Protein AF-A0A9D7BJU7-F1 (afdb_monomer)

Secondary structure (DSSP, 8-state):
-------------GGGG-TT-EEEEEEEETTEEEEEEEETTEEEEEE-TT--HHHHHHHIIIIIGGGT--EEEE--S-EEETTEEEETTTTEEEETTEEEEEE-SSS---PPPEEEEEEEE-TT--S-HHHHHHHEEEEEEEE-TTS-HHHHHHHHHHHHHTT--EEETTTTSEEEEEPTTS---

Nearest PDB structures (foldseek):
  8r22-assembly1_C  TM=6.748E-01  e=7.144E-01  Homo sapiens
  7et0-assembly1_A  TM=3.757E-01  e=2.660E-01  Wolbachia endosymbiont of Culex quinquefasciatus Pel
  7pks-assembly1_k  TM=5.657E-01  e=2.171E+00  Homo sapiens
  7sn8-assembly1_K  TM=3.663E-01  e=6.716E-01  Drosophila melanogaster
  8rc4-assembly1_k  TM=3.881E-01 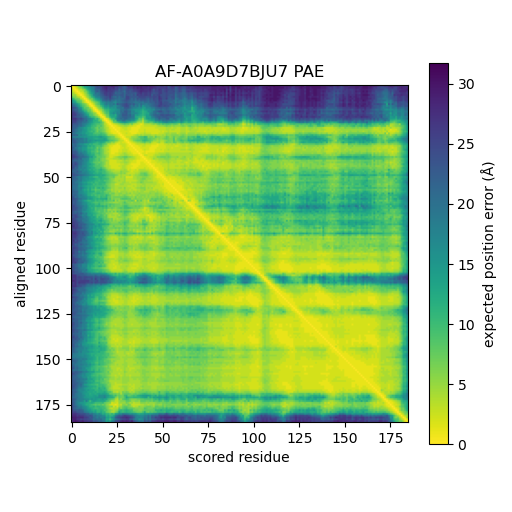 e=1.035E+00  Homo sapiens

pLDDT: mean 76.18, std 17.54, range [22.34, 96.88]

Mean predicted aligned error: 9.1 Å

Sequence (185 aa):
MGLVFLGSLPFYARDIHYIQQKGIFIYESKKGHIIDFVFGKTFLVLKHEGVSQQTEEFTASKNRLMHGAERLIDIRDSLNYSSLFFKKEKREINFCGLKIYVLAENRNVELESSEVDYLLVGKGNKCKASFVLEYIKPDTIFLLSSVEKYKKESWQICAKENQIPLIDLTERGFYKIKAKEAWSN

Solvent-accessible surface area (backbone atoms only — not comparable to full-atom values): 10354 Å² total; per-residue (Å²): 138,82,85,78,80,78,76,74,70,82,74,78,63,75,78,52,77,41,74,73,45,39,36,37,39,41,40,61,42,97,56,22,40,38,37,37,43,34,55,23,37,37,33,40,34,39,63,40,88,56,48,50,69,71,58,52,52,48,46,42,51,65,63,35,46,70,41,56,39,80,44,81,43,80,51,87,61,64,40,82,53,88,61,33,38,36,39,62,93,75,30,37,36,36,42,46,86,39,34,32,38,53,45,51,48,82,64,94,72,87,75,68,74,44,82,28,53,30,34,39,38,32,38,60,52,80,74,53,53,66,65,46,54,74,31,41,46,48,63,27,39,36,40,39,57,44,36,55,69,76,53,51,54,49,40,53,52,46,28,60,78,69,72,34,53,70,46,61,33,67,85,60,48,51,52,80,48,76,36,78,70,53,79,76,133

Foldseek 3Di:
DDDPPPPPPLDPPVVLQFQQAFWWKWFADPQWIWIWTDRNLATEIEIDPRDDPVNVCCCCVRPRVVNRNPYYHYCPAFDDDDQWTAHVLQCWIGHLNFIEHEQDAADPDPAAADEGQEYEHAAHRPDQLVVNCVRYPYQAYEYGLRYDPVNVVRNVVVCVVVVHHYDYCNVVRMDMDGRPPRDDD

Structure (mmCIF, N/CA/C/O backbone):
data_AF-A0A9D7BJU7-F1
#
_entry.id   AF-A0A9D7BJU7-F1
#
loop_
_atom_site.group_PDB
_atom_site.id
_atom_site.type_symbol
_atom_site.label_atom_id
_atom_site.label_alt_id
_atom_site.label_comp_id
_atom_site.label_asym_id
_atom_site.label_entity_id
_atom_site.label_seq_id
_atom_site.pdbx_PDB_ins_code
_atom_site.Cartn_x
_atom_site.Cartn_y
_atom_site.Cartn_z
_atom_site.occupancy
_atom_site.B_iso_or_equiv
_atom_site.auth_seq_id
_atom_site.auth_comp_id
_atom_site.auth_asym_id
_atom_site.auth_atom_id
_atom_site.pdbx_PDB_model_num
ATOM 1 N N . MET A 1 1 ? 19.423 14.412 19.879 1.00 29.69 1 MET A N 1
ATOM 2 C CA . MET A 1 1 ? 19.817 14.022 18.507 1.00 29.69 1 MET A CA 1
ATOM 3 C C . MET A 1 1 ? 19.849 12.504 18.449 1.00 29.69 1 MET A C 1
ATOM 5 O O . MET A 1 1 ? 20.680 11.917 19.121 1.00 29.69 1 MET A O 1
ATOM 9 N N . GLY A 1 2 ? 18.902 11.871 17.755 1.00 24.58 2 GLY A N 1
ATOM 10 C CA . GLY A 1 2 ? 18.860 10.412 17.617 1.00 24.58 2 GLY A CA 1
ATOM 11 C C . GLY A 1 2 ? 19.295 10.010 16.215 1.00 24.58 2 GLY A C 1
ATOM 12 O O . GLY A 1 2 ? 18.596 10.329 15.252 1.00 24.58 2 GLY A O 1
ATOM 13 N N . LEU A 1 3 ? 20.447 9.347 16.106 1.00 23.94 3 LEU A N 1
ATOM 14 C CA . LEU A 1 3 ? 20.859 8.635 14.900 1.00 23.94 3 LEU A CA 1
ATOM 15 C C . LEU A 1 3 ? 19.821 7.531 14.643 1.00 23.94 3 LEU A C 1
ATOM 17 O O . LEU A 1 3 ? 19.747 6.557 15.388 1.00 23.94 3 LEU A O 1
ATOM 21 N N . VAL A 1 4 ? 18.989 7.695 13.616 1.00 22.34 4 VAL A N 1
ATOM 22 C CA . VAL A 1 4 ? 18.153 6.603 13.109 1.00 22.34 4 VAL A CA 1
ATOM 23 C C . VAL A 1 4 ? 19.058 5.773 12.216 1.00 22.34 4 VAL A C 1
ATOM 25 O O . VAL A 1 4 ? 19.359 6.165 11.089 1.00 22.34 4 VAL A O 1
ATOM 28 N N . PHE A 1 5 ? 19.531 4.655 12.756 1.00 22.95 5 PHE A N 1
ATOM 29 C CA . PHE A 1 5 ? 20.173 3.605 11.982 1.00 22.95 5 PHE A CA 1
ATOM 30 C C . PHE A 1 5 ? 19.118 3.064 11.007 1.00 22.95 5 PHE A C 1
ATOM 32 O O . PHE A 1 5 ? 18.243 2.286 11.382 1.00 22.95 5 PHE A O 1
ATOM 39 N N . LEU A 1 6 ? 19.155 3.520 9.753 1.00 27.70 6 LEU A N 1
ATOM 40 C CA . LEU A 1 6 ? 18.524 2.810 8.646 1.00 27.70 6 LEU A CA 1
ATOM 41 C C . LEU A 1 6 ? 19.369 1.557 8.436 1.00 27.70 6 LEU A C 1
ATOM 43 O O . LEU A 1 6 ? 20.311 1.552 7.645 1.00 27.70 6 LEU A O 1
ATOM 47 N N . GLY A 1 7 ? 19.074 0.526 9.228 1.00 25.16 7 GLY A N 1
ATOM 48 C CA . GLY A 1 7 ? 19.533 -0.825 8.969 1.00 25.16 7 GLY A CA 1
ATOM 49 C C . GLY A 1 7 ? 19.043 -1.204 7.582 1.00 25.16 7 GLY A C 1
ATOM 50 O O . GLY A 1 7 ? 17.898 -1.606 7.399 1.00 25.16 7 GLY A O 1
ATOM 51 N N . SER A 1 8 ? 19.913 -1.010 6.598 1.00 32.97 8 SER A N 1
ATOM 52 C CA . SER A 1 8 ? 19.823 -1.654 5.306 1.00 32.97 8 SER A CA 1
ATOM 53 C C . SER A 1 8 ? 19.971 -3.142 5.579 1.00 32.97 8 SER A C 1
ATOM 55 O O . SER A 1 8 ? 21.071 -3.681 5.608 1.00 32.97 8 SER A O 1
ATOM 57 N N . LEU A 1 9 ? 18.851 -3.819 5.833 1.00 31.95 9 LEU A N 1
ATOM 58 C CA . LEU A 1 9 ? 18.795 -5.238 5.533 1.00 31.95 9 LEU A CA 1
ATOM 59 C C . LEU A 1 9 ? 19.143 -5.327 4.043 1.00 31.95 9 LEU A C 1
ATOM 61 O O . LEU A 1 9 ? 18.421 -4.725 3.241 1.00 31.95 9 LEU A O 1
ATOM 65 N N . PRO A 1 10 ? 20.264 -5.964 3.655 1.00 35.12 10 PRO A N 1
ATOM 66 C CA . PRO A 1 10 ? 20.566 -6.190 2.255 1.00 35.12 10 PRO A CA 1
ATOM 67 C C . PRO A 1 10 ? 19.446 -7.079 1.732 1.00 35.12 10 PRO A C 1
ATOM 69 O O . PRO A 1 10 ? 19.406 -8.284 1.9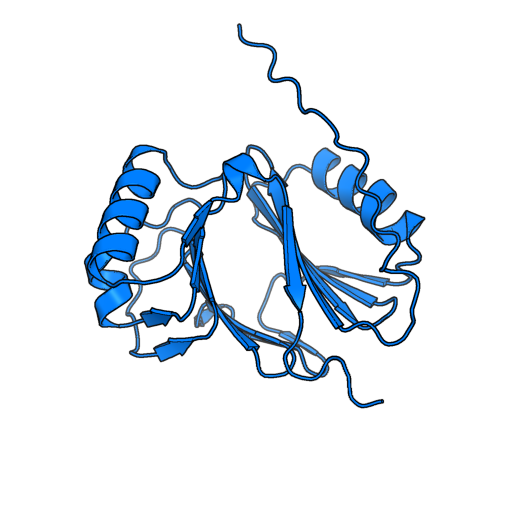82 1.00 35.12 10 PRO A O 1
ATOM 72 N N . PHE A 1 11 ? 18.457 -6.450 1.104 1.00 46.53 11 PHE A N 1
ATOM 73 C CA . PHE A 1 11 ? 17.308 -7.155 0.594 1.00 46.53 11 PHE A CA 1
ATOM 74 C C . PHE A 1 11 ? 17.780 -7.954 -0.609 1.00 46.53 11 PHE A C 1
ATOM 76 O O . PHE A 1 11 ? 18.086 -7.419 -1.671 1.00 46.53 11 PHE A O 1
ATOM 83 N N . TYR A 1 12 ? 17.861 -9.264 -0.423 1.00 41.81 12 TYR A N 1
ATOM 84 C CA . TYR A 1 12 ? 18.008 -10.196 -1.516 1.00 41.81 12 TYR A CA 1
ATOM 85 C C . TYR A 1 12 ? 16.658 -10.310 -2.217 1.00 41.81 12 TYR A C 1
ATOM 87 O O . TYR A 1 12 ? 15.898 -11.245 -1.977 1.00 41.81 12 TYR A O 1
ATOM 95 N N . ALA A 1 13 ? 16.386 -9.398 -3.150 1.00 46.69 13 ALA A N 1
ATOM 96 C CA . ALA A 1 13 ? 15.361 -9.583 -4.171 1.00 46.69 13 ALA A CA 1
ATOM 97 C C . ALA A 1 13 ? 15.782 -10.672 -5.186 1.00 46.69 13 ALA A C 1
ATOM 99 O O . ALA A 1 13 ? 15.631 -10.506 -6.393 1.00 46.69 13 ALA A O 1
ATOM 100 N N . ARG A 1 14 ? 16.350 -11.792 -4.708 1.00 45.12 14 ARG A N 1
ATOM 101 C CA . ARG A 1 14 ? 16.828 -12.915 -5.536 1.00 45.12 14 ARG A CA 1
ATOM 102 C C . ARG A 1 14 ? 15.706 -13.533 -6.369 1.00 45.12 14 ARG A C 1
ATOM 104 O O . ARG A 1 14 ? 15.987 -14.214 -7.344 1.00 45.12 14 ARG A O 1
ATOM 111 N N . ASP A 1 15 ? 14.449 -13.265 -6.032 1.00 47.00 15 ASP A N 1
ATOM 112 C CA . ASP A 1 15 ? 13.325 -13.763 -6.812 1.00 47.00 15 ASP A CA 1
ATOM 113 C C . ASP A 1 15 ? 13.085 -12.981 -8.110 1.00 47.00 15 ASP A C 1
ATOM 115 O O . ASP A 1 15 ? 12.509 -13.557 -9.017 1.00 47.00 15 ASP A O 1
ATOM 119 N N . ILE A 1 16 ? 13.534 -11.728 -8.266 1.00 50.53 16 ILE A N 1
ATOM 120 C CA . ILE A 1 16 ? 13.142 -10.853 -9.401 1.00 50.53 16 ILE A CA 1
ATOM 121 C C . ILE A 1 16 ? 13.738 -11.297 -10.761 1.00 50.53 16 ILE A C 1
ATOM 123 O O . ILE A 1 16 ? 13.422 -10.748 -11.812 1.00 50.53 16 ILE A O 1
ATOM 127 N N . HIS A 1 17 ? 14.551 -12.351 -10.796 1.00 42.75 17 HIS A N 1
ATOM 128 C CA . HIS A 1 17 ? 15.293 -12.765 -11.990 1.00 42.75 17 HIS A CA 1
ATOM 129 C C . HIS A 1 17 ? 14.464 -13.405 -13.125 1.00 42.75 17 HIS A C 1
ATOM 131 O O . HIS A 1 17 ? 15.037 -13.748 -14.159 1.00 42.75 17 HIS A O 1
ATOM 137 N N . TYR A 1 18 ? 13.140 -13.545 -12.993 1.00 51.00 18 TYR A N 1
ATOM 138 C CA . TYR A 1 18 ? 12.310 -14.237 -13.987 1.00 51.00 18 TYR A CA 1
ATOM 139 C C . TYR A 1 18 ? 11.383 -13.287 -14.762 1.00 51.00 18 TYR A C 1
ATOM 141 O O . TYR A 1 18 ? 10.580 -12.559 -14.182 1.00 51.00 18 TYR A O 1
ATOM 149 N N . ILE A 1 19 ? 11.434 -13.379 -16.098 1.00 52.25 19 ILE A N 1
ATOM 150 C CA . ILE A 1 19 ? 10.652 -12.590 -17.079 1.00 52.25 19 ILE A CA 1
ATOM 151 C C . ILE A 1 19 ? 9.126 -12.679 -16.856 1.00 52.25 19 ILE A C 1
ATOM 153 O O . ILE A 1 19 ? 8.383 -11.828 -17.335 1.00 52.25 19 ILE A O 1
ATOM 157 N N . GLN A 1 20 ? 8.646 -13.669 -16.101 1.00 56.84 20 GLN A N 1
ATOM 158 C CA . GLN A 1 20 ? 7.219 -13.937 -15.901 1.00 56.84 20 GLN A CA 1
ATOM 159 C C . GLN A 1 20 ? 6.655 -13.463 -14.554 1.00 56.84 20 GLN A C 1
ATOM 161 O O . GLN A 1 20 ? 5.454 -13.588 -14.320 1.00 56.84 20 GLN A O 1
ATOM 166 N N . GLN A 1 21 ? 7.470 -12.911 -13.651 1.00 67.00 21 GLN A N 1
ATOM 167 C CA . GLN A 1 21 ? 6.957 -12.541 -12.333 1.00 67.00 21 GLN A CA 1
ATOM 168 C C . GLN A 1 21 ? 6.046 -11.319 -12.381 1.00 67.00 21 GLN A C 1
ATOM 170 O O . GLN A 1 21 ? 6.413 -10.267 -12.905 1.00 67.00 21 GLN A O 1
ATOM 175 N N . LYS A 1 22 ? 4.871 -11.458 -11.762 1.00 76.94 22 LYS A N 1
ATOM 176 C CA . LYS A 1 22 ? 3.973 -10.349 -11.451 1.00 76.94 22 LYS A CA 1
ATOM 177 C C . LYS A 1 22 ? 3.869 -10.179 -9.942 1.00 76.94 22 LYS A C 1
ATOM 179 O O . LYS A 1 22 ? 3.591 -11.141 -9.222 1.00 76.94 22 LYS A O 1
ATOM 184 N N . GLY A 1 23 ? 4.092 -8.969 -9.447 1.00 82.19 23 GLY A N 1
ATOM 185 C CA . GLY A 1 23 ? 4.056 -8.708 -8.012 1.00 82.19 23 GLY A CA 1
ATOM 186 C C . GLY A 1 23 ? 3.974 -7.232 -7.678 1.00 82.19 23 GLY A C 1
ATOM 187 O O . GLY A 1 23 ? 4.239 -6.382 -8.525 1.00 82.19 23 GLY A O 1
ATOM 188 N N . ILE A 1 24 ? 3.609 -6.956 -6.431 1.00 83.81 24 ILE A N 1
ATOM 189 C CA . ILE A 1 24 ? 3.576 -5.602 -5.887 1.00 83.81 24 ILE A CA 1
ATOM 190 C C . ILE A 1 24 ? 4.572 -5.544 -4.740 1.00 83.81 24 ILE A C 1
ATOM 192 O O . ILE A 1 24 ? 4.535 -6.388 -3.839 1.00 83.81 24 ILE A O 1
ATOM 196 N N . PHE A 1 25 ? 5.448 -4.550 -4.771 1.00 82.94 25 PHE A N 1
ATOM 197 C CA . PHE A 1 25 ? 6.398 -4.278 -3.705 1.00 82.94 25 PHE A CA 1
ATOM 198 C C . PHE A 1 25 ? 6.116 -2.902 -3.135 1.00 82.94 25 PHE A C 1
ATOM 200 O O . PHE A 1 25 ? 6.064 -1.923 -3.872 1.00 82.94 25 PHE A O 1
ATOM 207 N N . ILE A 1 26 ? 5.941 -2.825 -1.822 1.00 80.31 26 ILE A N 1
ATOM 208 C CA . ILE A 1 26 ? 5.744 -1.558 -1.121 1.00 80.31 26 ILE A CA 1
ATOM 209 C C . ILE A 1 26 ? 7.003 -1.296 -0.302 1.00 80.31 26 ILE A C 1
ATOM 211 O O . ILE A 1 26 ? 7.370 -2.118 0.538 1.00 80.31 26 ILE A O 1
ATOM 215 N N . TYR A 1 27 ? 7.660 -0.171 -0.568 1.00 78.00 27 TYR A N 1
ATOM 216 C CA . TYR A 1 27 ? 8.885 0.279 0.084 1.00 78.00 27 TYR A CA 1
ATOM 217 C C . TYR A 1 27 ? 8.598 1.493 0.957 1.00 78.00 27 TYR A C 1
ATOM 219 O O . TYR A 1 27 ? 7.98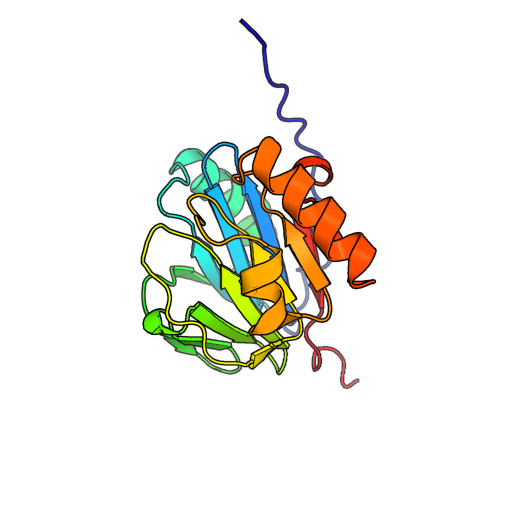3 2.465 0.509 1.00 78.00 27 TYR A O 1
ATOM 227 N N . GLU A 1 28 ? 9.103 1.464 2.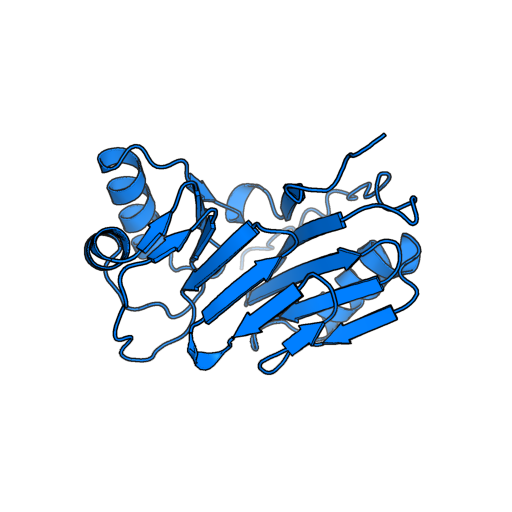186 1.00 73.44 28 GLU A N 1
ATOM 228 C CA . GLU A 1 28 ? 8.929 2.554 3.140 1.00 73.44 28 GLU A CA 1
ATOM 229 C C . GLU A 1 28 ? 10.100 3.540 3.149 1.00 73.44 28 GLU A C 1
ATOM 231 O O . GLU A 1 28 ? 11.268 3.178 3.006 1.00 73.44 28 GLU A O 1
ATOM 236 N N . SER A 1 29 ? 9.783 4.815 3.383 1.00 68.88 29 SER A N 1
ATOM 237 C CA . SER A 1 29 ? 10.761 5.863 3.668 1.00 68.88 29 SER A CA 1
ATOM 238 C C . SER A 1 29 ? 10.229 6.826 4.731 1.00 68.88 29 SER A C 1
ATOM 240 O O . SER A 1 29 ? 9.026 7.015 4.894 1.00 68.88 29 SER A O 1
ATOM 242 N N . LYS A 1 30 ? 11.130 7.542 5.413 1.00 63.34 30 LYS A N 1
ATOM 243 C CA . LYS A 1 30 ? 10.775 8.472 6.504 1.00 63.34 30 LYS A CA 1
ATOM 244 C C . LYS A 1 30 ? 9.745 9.555 6.116 1.00 63.34 30 LYS A C 1
ATOM 246 O O . LYS A 1 30 ? 9.128 10.147 6.999 1.00 63.34 30 LYS A O 1
ATOM 251 N N . LYS A 1 31 ? 9.576 9.870 4.825 1.00 67.94 31 LYS A N 1
ATOM 252 C CA . LYS A 1 31 ? 8.687 10.943 4.335 1.00 67.94 31 LYS A CA 1
ATOM 253 C C . LYS A 1 31 ? 7.667 10.492 3.279 1.00 67.94 31 LYS A C 1
ATOM 255 O O . LYS A 1 31 ? 6.940 11.330 2.744 1.00 67.94 31 LYS A O 1
ATOM 260 N N . GLY A 1 32 ? 7.566 9.197 3.004 1.00 72.19 32 GLY A N 1
ATOM 261 C CA . GLY A 1 32 ? 6.677 8.673 1.972 1.00 72.19 32 GLY A CA 1
ATOM 262 C C . GLY A 1 32 ? 6.929 7.202 1.695 1.00 72.19 32 GLY A C 1
ATOM 263 O O . GLY A 1 32 ? 7.704 6.555 2.388 1.00 72.19 32 GLY A O 1
ATOM 264 N N . HIS A 1 33 ? 6.302 6.691 0.653 1.00 78.62 33 HIS A N 1
ATOM 265 C CA . HIS A 1 33 ? 6.406 5.301 0.242 1.00 78.62 33 HIS A CA 1
ATOM 266 C C . HIS A 1 33 ? 6.539 5.232 -1.275 1.00 78.62 33 HIS A C 1
ATOM 268 O O . HIS A 1 33 ? 6.184 6.178 -1.988 1.00 78.62 33 HIS A O 1
ATOM 274 N N . ILE A 1 34 ? 7.053 4.106 -1.750 1.00 83.00 34 ILE A N 1
ATOM 275 C CA . ILE A 1 34 ? 7.107 3.784 -3.168 1.00 83.00 34 ILE A CA 1
ATOM 276 C C . ILE A 1 34 ? 6.445 2.424 -3.366 1.00 83.00 34 ILE A C 1
ATOM 278 O O . ILE A 1 34 ? 6.722 1.497 -2.609 1.00 83.00 34 ILE A O 1
ATOM 282 N N . ILE A 1 35 ? 5.573 2.309 -4.359 1.00 85.94 35 ILE A N 1
ATOM 283 C CA . ILE A 1 35 ? 4.899 1.068 -4.732 1.00 85.94 35 ILE A CA 1
ATOM 284 C C . ILE A 1 35 ? 5.357 0.696 -6.134 1.00 85.94 35 ILE A C 1
ATOM 286 O O . ILE A 1 35 ? 5.112 1.442 -7.081 1.00 85.94 35 ILE A O 1
ATOM 290 N N . ASP A 1 36 ? 5.997 -0.459 -6.261 1.00 86.56 36 ASP A N 1
ATOM 291 C CA . ASP A 1 36 ? 6.387 -1.018 -7.548 1.00 86.56 36 ASP A CA 1
ATOM 292 C C . ASP A 1 36 ? 5.418 -2.116 -7.960 1.00 86.56 36 ASP A C 1
ATOM 294 O O . ASP A 1 36 ? 5.235 -3.102 -7.246 1.00 86.56 36 ASP A O 1
ATOM 298 N N . PHE A 1 37 ? 4.860 -1.967 -9.154 1.00 85.44 37 PHE A N 1
ATOM 299 C CA . PHE A 1 37 ? 4.142 -3.006 -9.876 1.00 85.44 37 PHE A CA 1
ATOM 300 C C . PHE A 1 37 ? 5.101 -3.638 -10.875 1.00 85.44 37 PHE A C 1
ATOM 302 O O . PHE A 1 37 ? 5.572 -2.982 -11.808 1.00 85.44 37 PHE A O 1
ATOM 309 N N . VAL A 1 38 ? 5.410 -4.911 -10.664 1.00 84.12 38 VAL A N 1
ATOM 310 C CA . VAL A 1 38 ? 6.406 -5.644 -11.444 1.00 84.12 38 VAL A CA 1
ATOM 311 C C . VAL A 1 38 ? 5.710 -6.506 -12.481 1.00 84.12 38 VAL A C 1
ATOM 313 O O . VAL A 1 38 ? 4.813 -7.273 -12.142 1.00 84.12 38 VAL A O 1
ATOM 316 N N . PHE A 1 39 ? 6.148 -6.385 -13.731 1.00 78.06 39 PHE A N 1
ATOM 317 C CA . PHE A 1 39 ? 5.758 -7.206 -14.873 1.00 78.06 39 PHE A CA 1
ATOM 318 C C . PHE A 1 39 ? 7.028 -7.721 -15.558 1.00 78.06 39 PHE A C 1
ATOM 320 O O . PHE A 1 39 ? 7.574 -7.077 -16.460 1.00 78.06 39 PHE A O 1
ATOM 327 N N . GLY A 1 40 ? 7.544 -8.858 -15.095 1.00 78.38 40 GLY A N 1
ATOM 328 C CA . GLY A 1 40 ? 8.853 -9.350 -15.513 1.00 78.38 40 GLY A CA 1
ATOM 329 C C . GLY A 1 40 ? 9.941 -8.325 -15.199 1.00 78.38 40 GLY A C 1
ATOM 330 O O . GLY A 1 40 ? 10.177 -7.993 -14.042 1.00 78.38 40 GLY A O 1
ATOM 331 N N . LYS A 1 41 ? 10.574 -7.779 -16.243 1.00 76.31 41 LYS A N 1
ATOM 332 C CA . LYS A 1 41 ? 11.619 -6.746 -16.130 1.00 76.31 41 LYS A CA 1
ATOM 333 C C . LYS A 1 41 ? 11.101 -5.303 -16.201 1.00 76.31 41 LYS A C 1
ATOM 335 O O . LYS A 1 41 ? 11.892 -4.363 -16.125 1.00 76.31 41 LYS A O 1
ATOM 340 N N . THR A 1 42 ? 9.793 -5.102 -16.365 1.00 80.25 42 THR A N 1
ATOM 341 C CA . THR A 1 42 ? 9.175 -3.767 -16.362 1.00 80.25 42 THR A CA 1
ATOM 342 C C . THR A 1 42 ? 8.633 -3.446 -14.978 1.00 80.25 42 THR A C 1
ATOM 344 O O . THR A 1 42 ? 7.873 -4.230 -14.414 1.00 80.25 42 THR A O 1
ATOM 347 N N . PHE A 1 43 ? 9.003 -2.283 -14.446 1.00 84.31 43 PHE A N 1
ATOM 348 C CA . PHE A 1 43 ? 8.556 -1.791 -13.148 1.00 84.31 43 PHE A CA 1
ATOM 349 C C . PHE A 1 43 ? 7.778 -0.496 -13.364 1.00 84.31 43 PHE A C 1
ATOM 351 O O . PHE A 1 43 ? 8.310 0.492 -13.876 1.00 84.31 43 PHE A O 1
ATOM 358 N N . LEU A 1 44 ? 6.511 -0.496 -12.967 1.00 85.31 44 LEU A N 1
ATOM 359 C CA . LEU A 1 44 ? 5.695 0.711 -12.915 1.00 85.31 44 LEU A CA 1
ATOM 360 C C . LEU A 1 44 ? 5.692 1.188 -11.465 1.00 85.31 44 LEU A C 1
ATOM 362 O O . LEU A 1 44 ? 5.463 0.398 -10.553 1.00 85.31 44 LEU A O 1
ATOM 366 N N . VAL A 1 45 ? 5.984 2.461 -11.252 1.00 85.75 45 VAL A N 1
ATOM 367 C CA . VAL A 1 45 ? 6.333 3.014 -9.947 1.00 85.75 45 VAL A CA 1
ATOM 368 C C . VAL A 1 45 ? 5.311 4.071 -9.573 1.00 85.75 45 VAL A C 1
ATOM 370 O O . VAL A 1 45 ? 5.234 5.106 -10.224 1.00 85.75 45 VAL A O 1
ATOM 373 N N . LEU A 1 46 ? 4.559 3.844 -8.502 1.00 84.56 46 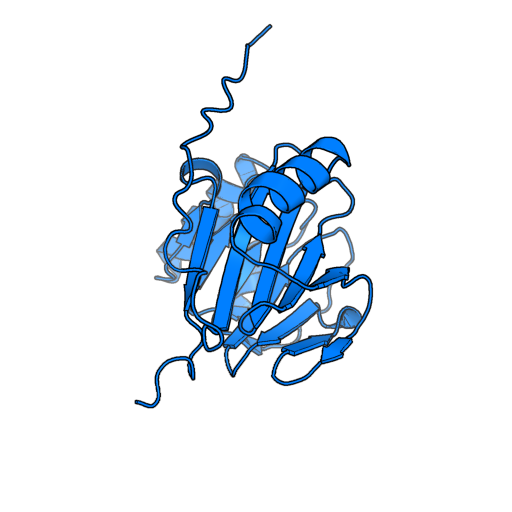LEU A N 1
ATOM 374 C CA . LEU A 1 46 ? 3.730 4.865 -7.872 1.00 84.56 46 LEU A CA 1
ATOM 375 C C . LEU A 1 46 ? 4.459 5.374 -6.628 1.00 84.56 46 LEU A C 1
ATOM 377 O O . LEU A 1 46 ? 4.743 4.602 -5.712 1.00 84.56 46 LEU A O 1
ATOM 381 N N . LYS A 1 47 ? 4.777 6.668 -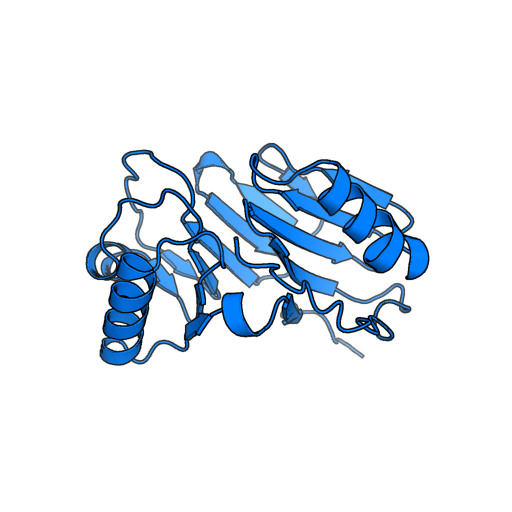6.579 1.00 81.12 47 LYS A N 1
ATOM 382 C CA . LYS A 1 47 ? 5.490 7.267 -5.443 1.00 81.12 47 LYS A CA 1
ATOM 383 C C . LYS A 1 47 ? 4.676 8.356 -4.769 1.00 81.12 47 LYS A C 1
ATOM 385 O O . LYS A 1 47 ? 4.003 9.149 -5.417 1.00 81.12 47 LYS A O 1
ATOM 390 N N . HIS A 1 48 ? 4.799 8.422 -3.451 1.00 76.31 48 HIS A N 1
ATOM 391 C CA . HIS A 1 48 ? 4.299 9.551 -2.682 1.00 76.31 48 HIS A CA 1
ATOM 392 C C . HIS A 1 48 ? 5.160 10.800 -2.944 1.00 76.31 48 HIS A C 1
ATOM 394 O O . HIS A 1 48 ? 6.388 10.706 -2.954 1.00 76.31 48 HIS A O 1
ATOM 400 N N . GLU A 1 49 ? 4.545 11.982 -3.064 1.00 72.94 49 GLU A N 1
ATOM 401 C CA . GLU A 1 49 ? 5.248 13.246 -3.374 1.00 72.94 49 GLU A CA 1
ATOM 402 C C . GLU A 1 49 ? 6.379 13.584 -2.386 1.00 72.94 49 GLU A C 1
ATOM 404 O O . GLU A 1 49 ? 7.368 14.219 -2.737 1.00 72.94 49 GLU A O 1
ATOM 409 N N . GLY A 1 50 ? 6.260 13.138 -1.134 1.00 70.19 50 GLY A N 1
ATOM 410 C CA . GLY A 1 50 ? 7.262 13.368 -0.089 1.00 70.19 50 GLY A CA 1
ATOM 411 C C . GLY A 1 50 ? 8.526 12.496 -0.161 1.00 70.19 50 GLY A C 1
ATOM 412 O O . GLY A 1 50 ? 9.384 12.631 0.716 1.00 70.19 50 GLY A O 1
ATOM 413 N N . VAL A 1 51 ? 8.645 11.584 -1.133 1.00 75.94 51 VAL A N 1
ATOM 414 C CA . VAL A 1 51 ? 9.844 10.745 -1.321 1.00 75.94 51 VAL A CA 1
ATOM 415 C C . VAL A 1 51 ? 11.007 11.605 -1.827 1.00 75.94 51 VAL A C 1
ATOM 417 O O . VAL A 1 51 ? 10.861 12.358 -2.784 1.00 75.94 51 VAL A O 1
ATOM 420 N N . SER A 1 52 ? 12.177 11.508 -1.184 1.00 77.62 52 SER A N 1
ATOM 421 C CA . SER A 1 52 ? 13.366 12.243 -1.630 1.00 77.62 52 SER A CA 1
ATOM 422 C C . SER A 1 52 ? 14.004 11.586 -2.854 1.00 77.62 52 SER A C 1
ATOM 424 O O . SER A 1 52 ? 14.012 10.360 -2.979 1.00 77.62 52 SER A O 1
ATOM 426 N N . GLN A 1 53 ? 14.632 12.404 -3.703 1.00 77.81 53 GLN A N 1
ATOM 427 C CA . GLN A 1 53 ? 15.382 11.934 -4.871 1.00 77.81 53 GLN A CA 1
ATOM 428 C C . GLN A 1 53 ? 16.440 10.884 -4.494 1.00 77.81 53 GLN A C 1
ATOM 430 O O . GLN A 1 53 ? 16.542 9.852 -5.142 1.00 77.81 53 GLN A O 1
ATOM 435 N N . GLN A 1 54 ? 17.161 11.081 -3.387 1.00 77.12 54 GLN A N 1
ATOM 436 C CA . GLN A 1 54 ? 18.171 10.126 -2.922 1.00 77.12 54 GLN A CA 1
ATOM 437 C C . GLN A 1 54 ? 17.575 8.749 -2.573 1.00 77.12 54 GLN A C 1
ATOM 439 O O . GLN A 1 54 ? 18.186 7.718 -2.848 1.00 77.12 54 GLN A O 1
ATOM 444 N N . THR A 1 55 ? 16.386 8.706 -1.960 1.00 75.50 55 THR A N 1
ATOM 445 C CA . THR A 1 55 ? 15.699 7.440 -1.665 1.00 75.50 55 THR A CA 1
ATOM 446 C C . THR A 1 55 ? 15.206 6.772 -2.944 1.00 75.50 55 THR A C 1
ATOM 448 O O . THR A 1 55 ? 15.313 5.556 -3.076 1.00 75.50 55 THR A O 1
ATOM 451 N N . GLU A 1 56 ? 14.702 7.554 -3.897 1.00 75.75 56 GLU A N 1
ATOM 452 C CA . GLU A 1 56 ? 14.294 7.050 -5.207 1.00 75.75 56 GLU A CA 1
ATOM 453 C C . GLU A 1 56 ? 15.478 6.449 -5.976 1.00 75.75 56 GLU A C 1
ATOM 455 O O . GLU A 1 56 ? 15.388 5.313 -6.438 1.00 75.75 56 GLU A O 1
ATOM 460 N N . GLU A 1 57 ? 16.606 7.159 -6.043 1.00 74.69 57 GLU A N 1
ATOM 461 C CA . GLU A 1 57 ? 17.845 6.698 -6.677 1.00 74.69 57 GLU A CA 1
ATOM 462 C C . GLU A 1 57 ? 18.404 5.447 -5.996 1.00 74.69 57 GLU A C 1
ATOM 464 O O . GLU A 1 57 ? 18.829 4.510 -6.676 1.00 74.69 57 GLU A O 1
ATOM 469 N N . PHE A 1 58 ? 18.364 5.383 -4.662 1.00 76.19 58 PHE A N 1
ATOM 470 C CA . PHE A 1 58 ? 18.780 4.196 -3.920 1.00 76.19 58 PHE A CA 1
ATOM 471 C C . PHE A 1 58 ? 17.902 2.988 -4.267 1.00 76.19 58 PHE A C 1
ATOM 473 O O . PHE A 1 58 ? 18.426 1.941 -4.639 1.00 76.19 58 PHE A O 1
ATOM 480 N N . THR A 1 59 ? 16.574 3.129 -4.212 1.00 75.25 59 THR A N 1
ATOM 481 C CA . THR A 1 59 ? 15.643 2.041 -4.551 1.00 75.25 59 THR A CA 1
ATOM 482 C C . THR A 1 59 ? 15.790 1.618 -6.011 1.00 75.25 59 THR A C 1
ATOM 484 O O . THR A 1 59 ? 15.884 0.425 -6.302 1.00 75.25 59 THR A O 1
ATOM 487 N N . ALA A 1 60 ? 15.868 2.575 -6.937 1.00 74.19 60 ALA A N 1
ATOM 488 C CA . ALA A 1 60 ? 16.044 2.298 -8.355 1.00 74.19 60 ALA A CA 1
ATOM 489 C C . ALA A 1 60 ? 17.359 1.554 -8.625 1.00 74.19 60 ALA A C 1
ATOM 491 O O . ALA A 1 60 ? 17.337 0.492 -9.243 1.00 74.19 60 ALA A O 1
ATOM 492 N N . SER A 1 61 ? 18.490 2.054 -8.124 1.00 69.50 61 SER A N 1
ATOM 493 C CA . SER A 1 61 ? 19.806 1.456 -8.376 1.00 69.50 61 SER A CA 1
ATOM 494 C C . SER A 1 61 ? 20.003 0.115 -7.668 1.00 69.50 61 SER A C 1
ATOM 496 O O . SER A 1 61 ? 20.463 -0.834 -8.300 1.00 69.50 61 SER A O 1
ATOM 498 N N . LYS A 1 62 ? 19.635 0.000 -6.386 1.00 69.75 62 LYS A N 1
ATOM 499 C CA . LYS A 1 62 ? 19.910 -1.192 -5.570 1.00 69.75 62 LYS A CA 1
ATOM 500 C C . LYS A 1 62 ? 18.871 -2.294 -5.705 1.00 69.75 62 LYS A C 1
ATOM 502 O O . LYS A 1 62 ? 19.253 -3.457 -5.690 1.00 69.75 62 LYS A O 1
ATOM 507 N N . ASN A 1 63 ? 17.590 -1.952 -5.842 1.00 68.62 63 ASN A N 1
ATOM 508 C CA . ASN A 1 63 ? 16.520 -2.952 -5.805 1.00 68.62 63 ASN A CA 1
ATOM 509 C C . ASN A 1 63 ? 15.958 -3.279 -7.190 1.00 68.62 63 ASN A C 1
ATOM 511 O O . ASN A 1 63 ? 15.580 -4.421 -7.424 1.00 68.62 63 ASN A O 1
ATOM 515 N N . ARG A 1 64 ? 15.901 -2.308 -8.109 1.00 76.06 64 ARG A N 1
ATOM 516 C CA . ARG A 1 64 ? 15.283 -2.509 -9.431 1.00 76.06 64 ARG A CA 1
ATOM 517 C C . ARG A 1 64 ? 16.326 -2.837 -10.494 1.00 76.06 64 ARG A C 1
ATOM 519 O O . ARG A 1 64 ? 16.337 -3.939 -11.033 1.00 76.06 64 ARG A O 1
ATOM 526 N N . LEU A 1 65 ? 17.235 -1.898 -10.766 1.00 72.31 65 LEU A N 1
ATOM 527 C CA . LEU A 1 65 ? 18.222 -1.995 -11.847 1.00 72.31 65 LEU A CA 1
ATOM 528 C C . LEU A 1 65 ? 19.219 -3.132 -11.603 1.00 72.31 65 LEU A C 1
ATOM 530 O O . LEU A 1 65 ? 19.429 -3.960 -12.484 1.00 72.31 65 LEU A O 1
ATOM 534 N N . MET A 1 66 ? 19.763 -3.242 -10.384 1.00 68.88 66 MET A N 1
ATOM 535 C CA . MET A 1 66 ? 20.641 -4.358 -10.001 1.00 68.88 66 MET A CA 1
ATOM 536 C C . MET A 1 66 ? 19.975 -5.740 -10.115 1.00 68.88 66 MET A C 1
ATOM 538 O O . MET A 1 66 ? 20.677 -6.741 -10.235 1.00 68.88 66 MET A O 1
ATOM 542 N N . HIS A 1 67 ? 18.643 -5.804 -10.106 1.00 66.06 67 HIS A N 1
ATOM 543 C CA . HIS A 1 67 ? 17.880 -7.044 -10.241 1.00 66.06 67 HIS A CA 1
ATOM 544 C C . HIS A 1 67 ? 17.250 -7.221 -11.631 1.00 66.06 67 HIS A C 1
ATOM 546 O O . HIS A 1 67 ? 16.418 -8.103 -11.821 1.00 66.06 67 HIS A O 1
ATOM 552 N N . GLY A 1 68 ? 17.695 -6.443 -12.624 1.00 69.19 68 GLY A N 1
ATOM 553 C CA . GLY A 1 68 ? 17.335 -6.644 -14.026 1.00 69.19 68 GLY A CA 1
ATOM 554 C C . GLY A 1 68 ? 16.092 -5.890 -14.488 1.00 69.19 68 GLY A C 1
ATOM 555 O O . GLY A 1 68 ? 15.541 -6.252 -15.525 1.00 69.19 68 GLY A O 1
ATOM 556 N N . ALA A 1 69 ? 15.649 -4.856 -13.764 1.00 75.94 69 ALA A N 1
ATOM 557 C CA . ALA A 1 69 ? 14.653 -3.931 -14.294 1.00 75.94 69 ALA A CA 1
ATOM 558 C C . ALA A 1 69 ? 15.216 -3.208 -15.528 1.00 75.94 69 ALA A C 1
ATOM 560 O O . ALA A 1 69 ? 16.231 -2.520 -15.445 1.00 75.94 69 ALA A O 1
ATOM 561 N N . GLU A 1 70 ? 14.544 -3.345 -16.666 1.00 72.50 70 GLU A N 1
ATOM 562 C CA . GLU A 1 70 ? 14.931 -2.698 -17.927 1.00 72.50 70 GLU A CA 1
ATOM 563 C C . GLU A 1 70 ? 14.180 -1.378 -18.135 1.00 72.50 70 GLU A C 1
ATOM 565 O O . GLU A 1 70 ? 14.618 -0.514 -18.894 1.00 72.50 70 GLU A O 1
ATOM 570 N N . ARG A 1 71 ? 13.039 -1.205 -17.456 1.00 71.50 71 ARG A N 1
ATOM 571 C CA . ARG A 1 71 ? 12.166 -0.046 -17.638 1.00 71.50 71 ARG A CA 1
ATOM 572 C C . ARG A 1 71 ? 11.515 0.375 -16.325 1.00 71.50 71 ARG A C 1
ATOM 574 O O . ARG A 1 71 ? 10.915 -0.457 -15.647 1.00 71.50 71 ARG A O 1
ATOM 581 N N . LEU A 1 72 ? 11.616 1.667 -16.009 1.00 74.19 72 LEU A N 1
ATOM 582 C CA . LEU A 1 72 ? 10.955 2.321 -14.877 1.00 74.19 72 LEU A CA 1
ATOM 583 C C . LEU A 1 72 ? 9.960 3.350 -15.418 1.00 74.19 72 LEU A C 1
ATOM 585 O O . LEU A 1 72 ? 10.352 4.230 -16.183 1.00 74.19 72 LEU A O 1
ATOM 589 N N . ILE A 1 73 ? 8.688 3.243 -15.042 1.00 75.81 73 ILE A N 1
ATOM 590 C CA . ILE A 1 73 ? 7.640 4.174 -15.485 1.00 75.81 73 ILE A CA 1
ATOM 591 C C . ILE A 1 73 ? 6.987 4.787 -14.249 1.00 75.81 73 ILE A C 1
ATOM 593 O O . ILE A 1 73 ? 6.363 4.074 -13.471 1.00 75.81 73 ILE A O 1
ATOM 597 N N . ASP A 1 74 ? 7.139 6.098 -14.072 1.00 77.44 74 ASP A N 1
ATOM 598 C CA . ASP A 1 74 ? 6.524 6.860 -12.978 1.00 77.44 74 ASP A CA 1
ATOM 599 C C . ASP A 1 74 ? 5.024 7.054 -13.254 1.00 77.44 74 ASP A C 1
ATOM 601 O O . ASP A 1 74 ? 4.633 7.614 -14.282 1.00 77.44 74 ASP A O 1
ATOM 605 N N . ILE A 1 75 ? 4.181 6.570 -12.345 1.00 77.31 75 ILE A N 1
ATOM 606 C CA . ILE A 1 75 ? 2.729 6.690 -12.407 1.00 77.31 75 ILE A CA 1
ATOM 607 C C . ILE A 1 75 ? 2.327 7.927 -11.606 1.00 77.31 75 ILE A C 1
ATOM 609 O O . ILE A 1 75 ? 2.201 7.879 -10.384 1.00 77.31 75 ILE A O 1
ATOM 613 N N . ARG A 1 76 ? 2.106 9.045 -12.299 1.00 73.19 76 ARG A N 1
ATOM 614 C CA . ARG A 1 76 ? 1.657 10.298 -11.661 1.00 73.19 76 ARG A CA 1
ATOM 615 C C . ARG A 1 76 ? 0.160 10.530 -11.764 1.00 73.19 76 ARG A C 1
ATOM 617 O O . ARG A 1 76 ? -0.414 11.177 -10.889 1.00 73.19 76 ARG A O 1
ATOM 624 N N . ASP A 1 77 ? -0.459 9.988 -12.804 1.00 77.00 77 ASP A N 1
ATOM 625 C CA . ASP A 1 77 ? -1.870 10.158 -13.136 1.00 77.00 77 ASP A CA 1
ATOM 626 C C . ASP A 1 77 ? -2.518 8.811 -13.448 1.00 77.00 77 ASP A C 1
ATOM 628 O O . ASP A 1 77 ? -1.861 7.768 -13.399 1.00 77.00 77 ASP A O 1
ATOM 632 N N . SER A 1 78 ? -3.820 8.836 -13.736 1.00 81.56 78 SER A N 1
ATOM 633 C CA . SER A 1 78 ? -4.569 7.636 -14.091 1.00 81.56 78 SER A CA 1
ATOM 634 C C . SER A 1 78 ? -3.909 6.925 -15.275 1.00 81.56 78 SER A C 1
ATOM 636 O O . SER A 1 78 ? -3.551 7.541 -16.279 1.00 81.56 78 SER A O 1
ATOM 638 N N . LEU A 1 79 ? -3.728 5.616 -15.136 1.00 84.56 79 LEU A N 1
ATOM 639 C CA . LEU A 1 79 ? -2.971 4.786 -16.064 1.00 84.56 79 LEU A CA 1
ATOM 640 C C . LEU A 1 79 ? -3.766 3.526 -16.383 1.00 84.56 79 LEU A C 1
ATOM 642 O O . LEU A 1 79 ? -4.312 2.879 -15.493 1.00 84.56 79 LEU A O 1
ATOM 646 N N . ASN A 1 80 ? -3.774 3.150 -17.655 1.00 84.50 80 ASN A N 1
ATOM 647 C CA . ASN A 1 80 ? -4.205 1.836 -18.105 1.00 84.50 80 ASN A CA 1
ATOM 648 C C . ASN A 1 80 ? -3.025 1.198 -18.842 1.00 84.50 80 ASN A C 1
ATOM 650 O O . ASN A 1 80 ? -2.671 1.624 -19.942 1.00 84.50 80 ASN A O 1
ATOM 654 N N . TYR A 1 81 ? -2.368 0.242 -18.192 1.00 77.44 81 TYR A N 1
ATOM 655 C CA . TYR A 1 81 ? -1.196 -0.437 -18.722 1.00 77.44 81 TYR A CA 1
ATOM 656 C C . TYR A 1 81 ? -1.296 -1.933 -18.449 1.00 77.44 81 TYR A C 1
ATOM 658 O O . TYR A 1 81 ? -1.076 -2.389 -17.326 1.00 77.44 81 TYR A O 1
ATOM 666 N N . SER A 1 82 ? -1.561 -2.717 -19.497 1.00 82.06 82 SER A N 1
ATOM 667 C CA . SER A 1 82 ? -1.697 -4.173 -19.381 1.00 82.06 82 SER A CA 1
ATOM 668 C C . SER A 1 82 ? -2.711 -4.542 -18.279 1.00 82.06 82 SER A C 1
ATOM 670 O O . SER A 1 82 ? -3.805 -3.988 -18.241 1.00 82.06 82 SER A O 1
ATOM 672 N N . SER A 1 83 ? -2.363 -5.448 -17.364 1.00 82.00 83 SER A N 1
ATOM 673 C CA . SER A 1 83 ? -3.183 -5.833 -16.210 1.00 82.00 83 SER A CA 1
ATOM 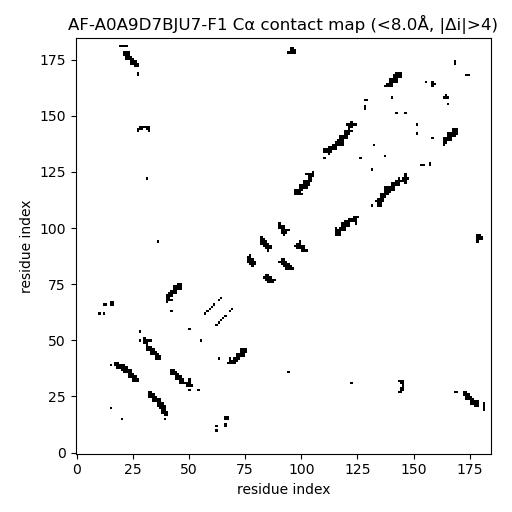674 C C . SER A 1 83 ? -3.152 -4.830 -15.041 1.00 82.00 83 SER A C 1
ATOM 676 O O . SER A 1 83 ? -3.619 -5.187 -13.960 1.00 82.00 83 SER A O 1
ATOM 678 N N . LEU A 1 84 ? -2.565 -3.633 -15.204 1.00 84.44 84 LEU A N 1
ATOM 679 C CA . LEU A 1 84 ? -2.582 -2.549 -14.217 1.00 84.44 84 LEU A CA 1
ATOM 680 C C . LEU A 1 84 ? -3.537 -1.435 -14.659 1.00 84.44 84 LEU A C 1
ATOM 682 O O . LEU A 1 84 ? -3.332 -0.789 -15.687 1.00 84.44 84 LEU A O 1
ATOM 686 N N . PHE A 1 85 ? -4.514 -1.142 -13.811 1.00 86.44 85 PHE A N 1
ATOM 687 C CA . PHE A 1 85 ? -5.399 0.007 -13.934 1.00 86.44 85 PHE A CA 1
ATOM 688 C C . PHE A 1 85 ? -5.255 0.862 -12.686 1.00 86.44 85 PHE A C 1
ATOM 690 O O . PHE A 1 85 ? -5.478 0.377 -11.583 1.00 86.44 85 PHE A O 1
ATOM 697 N N . PHE A 1 86 ? -4.914 2.132 -12.848 1.00 85.31 86 PHE A N 1
ATOM 698 C CA . PHE A 1 86 ? -4.914 3.107 -11.769 1.00 85.31 86 PHE A CA 1
ATOM 699 C C . PHE A 1 86 ? -5.882 4.230 -12.112 1.00 85.31 86 PHE A C 1
ATOM 701 O O . PHE A 1 86 ? -5.732 4.892 -13.137 1.00 85.31 86 PHE A O 1
ATOM 708 N N . LYS A 1 87 ? -6.874 4.437 -11.248 1.00 84.31 87 LYS A N 1
ATOM 709 C CA . LYS A 1 87 ? -7.824 5.548 -11.320 1.00 84.31 87 LYS A CA 1
ATOM 710 C C . LYS A 1 87 ? -7.535 6.487 -10.163 1.00 84.31 87 LYS A C 1
ATOM 712 O O . LYS A 1 87 ? -8.006 6.259 -9.050 1.00 84.31 87 LYS A O 1
ATOM 717 N N . LYS A 1 88 ? -6.729 7.520 -10.403 1.00 80.06 88 LYS A N 1
ATOM 718 C CA . LYS A 1 88 ? -6.257 8.451 -9.367 1.00 80.06 88 LYS A CA 1
ATOM 719 C C . LYS A 1 88 ? -7.413 9.133 -8.639 1.00 80.06 88 LYS A C 1
ATOM 721 O O . LYS A 1 88 ? -7.373 9.262 -7.419 1.00 80.06 88 LYS A O 1
ATOM 726 N N . GLU A 1 89 ? -8.455 9.515 -9.371 1.00 77.62 89 GLU A N 1
ATOM 727 C CA . GLU A 1 89 ? -9.660 10.147 -8.833 1.00 77.62 89 GLU A CA 1
ATOM 728 C C . GLU A 1 89 ? -10.444 9.231 -7.886 1.00 77.62 89 GLU A C 1
ATOM 730 O O . GLU A 1 89 ? -10.930 9.696 -6.859 1.00 77.62 89 GLU A O 1
ATOM 735 N N . LYS A 1 90 ? -10.490 7.925 -8.184 1.00 77.06 90 LYS A N 1
ATOM 736 C CA . LYS A 1 90 ? -11.116 6.909 -7.324 1.00 77.06 90 LYS A CA 1
ATOM 737 C C . LYS A 1 90 ? -10.165 6.334 -6.277 1.00 77.06 90 LYS A C 1
ATOM 739 O O . LYS A 1 90 ? -10.607 5.639 -5.374 1.00 77.06 90 LYS A O 1
ATOM 744 N N . ARG A 1 91 ? -8.864 6.619 -6.395 1.00 82.19 91 ARG A N 1
ATOM 745 C CA . ARG A 1 91 ? -7.787 6.053 -5.567 1.00 82.19 91 ARG A CA 1
ATOM 746 C C . ARG A 1 91 ? -7.757 4.525 -5.593 1.00 82.19 91 ARG A C 1
ATOM 748 O O . ARG A 1 91 ? -7.325 3.881 -4.640 1.00 82.19 91 ARG A O 1
ATOM 755 N N . GLU A 1 92 ? -8.198 3.958 -6.706 1.00 88.44 92 GLU A N 1
ATOM 756 C CA . GLU A 1 92 ? -8.286 2.521 -6.911 1.00 88.44 92 GLU A CA 1
ATOM 757 C C . GLU A 1 92 ? -7.195 2.065 -7.866 1.00 88.44 92 GLU A C 1
ATOM 759 O O . GLU A 1 92 ? -6.982 2.648 -8.936 1.00 88.44 92 GLU A O 1
ATOM 764 N N . ILE A 1 93 ? -6.528 0.986 -7.478 1.00 89.06 93 ILE A N 1
ATOM 765 C CA . ILE A 1 93 ? -5.575 0.265 -8.303 1.00 89.06 93 ILE A CA 1
ATOM 766 C C . ILE A 1 93 ? -6.119 -1.145 -8.506 1.00 89.06 93 ILE A C 1
ATOM 768 O O . ILE A 1 93 ? -6.417 -1.845 -7.542 1.00 89.06 93 ILE A O 1
ATOM 772 N N . ASN A 1 94 ? -6.230 -1.580 -9.757 1.00 89.19 94 ASN A N 1
ATOM 773 C CA . ASN A 1 94 ? -6.418 -2.980 -10.099 1.00 89.19 94 ASN A CA 1
ATOM 774 C C . ASN A 1 94 ? -5.122 -3.519 -10.697 1.00 89.19 94 ASN A C 1
ATOM 776 O O . ASN A 1 94 ? -4.648 -2.972 -11.687 1.00 89.19 94 ASN A O 1
ATOM 780 N N . PHE A 1 95 ? -4.555 -4.571 -10.117 1.00 86.69 95 PHE A N 1
ATOM 781 C CA . PHE A 1 95 ? -3.352 -5.215 -10.631 1.00 86.69 95 PHE A CA 1
ATOM 782 C C . PHE A 1 95 ? -3.543 -6.727 -10.705 1.00 86.69 95 PHE A C 1
ATOM 784 O O . PHE A 1 95 ? -3.569 -7.405 -9.679 1.00 86.69 95 PHE A O 1
ATOM 791 N N . CYS A 1 96 ? -3.650 -7.269 -11.920 1.00 85.81 96 CYS A N 1
ATOM 792 C CA . CYS A 1 96 ? -3.855 -8.707 -12.151 1.00 85.81 96 CYS A CA 1
ATOM 793 C C . CYS A 1 96 ? -5.023 -9.269 -11.318 1.00 85.81 96 CYS A C 1
ATOM 795 O O . CYS A 1 96 ? -4.874 -10.280 -10.629 1.00 85.81 96 CYS A O 1
ATOM 797 N N . GLY A 1 97 ? -6.147 -8.545 -11.294 1.00 84.25 97 GLY A N 1
ATOM 798 C CA . GLY A 1 97 ? -7.342 -8.923 -10.538 1.00 84.25 97 GLY A CA 1
ATOM 799 C C . GLY A 1 97 ? -7.309 -8.585 -9.042 1.00 84.25 97 GLY A C 1
ATOM 800 O O . GLY A 1 97 ? -8.327 -8.769 -8.376 1.00 84.25 97 GLY A O 1
ATOM 801 N N . LEU A 1 98 ? -6.191 -8.080 -8.504 1.00 88.75 98 LEU A N 1
ATOM 802 C CA . LEU A 1 98 ? -6.139 -7.524 -7.149 1.00 88.75 98 LEU A CA 1
ATOM 803 C C . LEU A 1 98 ? -6.675 -6.099 -7.136 1.00 88.75 98 LEU A C 1
ATOM 805 O O . LEU A 1 98 ? -6.148 -5.252 -7.852 1.00 88.75 98 LEU A O 1
ATOM 809 N N . LYS A 1 99 ? -7.670 -5.825 -6.297 1.00 91.69 99 LYS A N 1
ATOM 810 C CA . LYS A 1 99 ? -8.205 -4.487 -6.043 1.00 91.69 99 LYS A CA 1
ATOM 811 C C . LYS A 1 99 ? -7.548 -3.893 -4.806 1.00 91.69 99 LYS A C 1
ATOM 813 O O . LYS A 1 99 ? -7.592 -4.475 -3.726 1.00 91.69 99 LYS A O 1
ATOM 818 N N . ILE A 1 100 ? -6.961 -2.718 -4.961 1.00 91.19 100 ILE A N 1
ATOM 819 C CA . ILE A 1 100 ? -6.249 -2.011 -3.906 1.00 91.19 100 ILE A CA 1
ATOM 820 C C . ILE A 1 100 ? -6.827 -0.609 -3.814 1.00 91.19 100 ILE A C 1
ATOM 822 O O . ILE A 1 100 ? -6.840 0.124 -4.803 1.00 91.19 100 ILE A O 1
ATOM 826 N N . TYR A 1 101 ? -7.266 -0.224 -2.623 1.00 91.19 101 TYR A N 1
ATOM 827 C CA . TYR A 1 101 ? -7.697 1.137 -2.342 1.00 91.19 101 TYR A CA 1
ATOM 828 C C . TYR A 1 101 ? -6.585 1.903 -1.629 1.00 91.19 101 TYR A C 1
ATOM 830 O O . TYR A 1 101 ? -6.048 1.436 -0.622 1.00 91.19 101 TYR A O 1
ATOM 838 N N . VAL A 1 102 ? -6.233 3.087 -2.131 1.00 88.38 102 VAL A N 1
ATOM 839 C CA . VAL A 1 102 ? -5.180 3.935 -1.559 1.00 88.38 102 VAL A CA 1
ATOM 840 C C . VAL A 1 102 ? -5.800 5.093 -0.788 1.00 88.38 102 VAL A C 1
ATOM 842 O O . VAL A 1 102 ? -6.240 6.096 -1.342 1.00 88.38 102 VAL A O 1
ATOM 845 N N . LEU A 1 103 ? -5.779 5.000 0.535 1.00 87.88 103 LEU A N 1
ATOM 846 C CA . LEU A 1 103 ? -6.213 6.066 1.421 1.00 87.88 103 LEU A CA 1
ATOM 847 C C . LEU A 1 103 ? -5.027 6.956 1.815 1.00 87.88 103 LEU A C 1
ATOM 849 O O . LEU A 1 103 ? -4.437 6.808 2.885 1.00 87.88 103 LEU A O 1
ATOM 853 N N . ALA A 1 104 ? -4.687 7.907 0.949 1.00 75.19 104 ALA A N 1
ATOM 854 C CA . ALA A 1 104 ? -3.675 8.933 1.202 1.00 75.19 104 ALA A CA 1
ATOM 855 C C . ALA A 1 104 ? -4.226 10.338 0.905 1.00 75.19 104 ALA A C 1
ATOM 857 O O . ALA A 1 104 ? -5.214 10.484 0.191 1.00 75.19 104 ALA A O 1
ATOM 858 N N . GLU A 1 105 ? -3.581 11.373 1.444 1.00 70.94 105 GLU A N 1
ATOM 859 C CA . GLU A 1 105 ? -3.882 12.790 1.183 1.00 70.94 105 GLU A CA 1
ATOM 860 C C . GLU A 1 105 ? -5.217 13.354 1.704 1.00 70.94 105 GLU A C 1
ATOM 862 O O . GLU A 1 105 ? -6.201 12.670 1.988 1.00 70.94 105 GLU A O 1
ATOM 867 N N . ASN A 1 106 ? -5.213 14.682 1.806 1.00 56.84 106 ASN A N 1
ATOM 868 C CA . ASN A 1 106 ? -6.086 15.514 2.618 1.00 56.84 106 ASN A CA 1
ATOM 869 C C . ASN A 1 106 ? -7.211 16.146 1.777 1.00 56.84 106 ASN A C 1
ATOM 871 O O . ASN A 1 106 ? -7.194 17.348 1.514 1.00 56.84 106 ASN A O 1
ATOM 875 N N . ARG A 1 107 ? -8.169 15.337 1.318 1.00 57.50 107 ARG A N 1
ATOM 876 C CA . ARG A 1 107 ? -9.395 15.830 0.666 1.00 57.50 107 ARG A CA 1
ATOM 877 C C . ARG A 1 107 ? -10.608 15.225 1.360 1.00 57.50 107 ARG A C 1
ATOM 879 O O . ARG A 1 107 ? -10.513 14.115 1.874 1.00 57.50 107 ARG A O 1
ATOM 886 N N . ASN A 1 108 ? -11.717 15.959 1.411 1.00 56.22 108 ASN A N 1
ATOM 887 C CA . ASN A 1 108 ? -13.000 15.390 1.816 1.00 56.22 108 ASN A CA 1
ATOM 888 C C . ASN A 1 108 ? -13.331 14.297 0.798 1.00 56.22 108 ASN A C 1
ATOM 890 O O . ASN A 1 108 ? -13.568 14.606 -0.367 1.00 56.22 108 ASN A O 1
ATOM 894 N N . VAL A 1 109 ? -13.215 13.034 1.204 1.00 62.91 109 VAL A N 1
ATOM 895 C CA . VAL A 1 109 ? -13.469 11.898 0.321 1.00 62.91 109 VAL A CA 1
ATOM 896 C C . VAL A 1 109 ? -14.923 11.499 0.507 1.00 62.91 109 VAL A C 1
ATOM 898 O O . VAL A 1 109 ? -15.301 11.067 1.595 1.00 62.91 109 VAL A O 1
ATOM 901 N N . GLU A 1 110 ? -15.725 11.643 -0.542 1.00 73.12 110 GLU A N 1
ATOM 902 C CA . GLU A 1 110 ? -16.955 10.867 -0.667 1.00 73.12 110 GLU A CA 1
ATOM 903 C C . GLU A 1 110 ? -16.533 9.415 -0.905 1.00 73.12 110 GLU A C 1
ATOM 905 O O . GLU A 1 110 ? -15.905 9.100 -1.916 1.00 73.12 110 GLU A O 1
ATOM 910 N N . LEU A 1 111 ? -16.763 8.554 0.088 1.00 81.00 111 LEU A N 1
ATOM 911 C CA . LEU A 1 111 ? -16.445 7.135 -0.020 1.00 81.00 111 LEU A CA 1
ATOM 912 C C . LEU A 1 111 ? -17.624 6.421 -0.678 1.00 81.00 111 LEU A C 1
ATOM 914 O O . LEU A 1 111 ? -18.725 6.389 -0.133 1.00 81.00 111 LEU A O 1
ATOM 918 N N . GLU A 1 112 ? -17.382 5.830 -1.842 1.00 83.19 112 GLU A N 1
ATOM 919 C CA . GLU A 1 112 ? -18.293 4.852 -2.433 1.00 83.19 112 GLU A CA 1
ATOM 920 C C . GLU A 1 112 ? -18.074 3.500 -1.743 1.00 83.19 112 GLU A C 1
ATOM 922 O O . GLU A 1 112 ? -16.943 3.152 -1.393 1.00 83.19 112 GLU A O 1
ATOM 927 N N . SER A 1 113 ? -19.143 2.725 -1.534 1.00 88.38 113 SER A N 1
ATOM 928 C CA . SER A 1 113 ? -18.982 1.388 -0.963 1.00 88.38 113 SER A CA 1
ATOM 929 C C . SER A 1 113 ? -18.232 0.483 -1.943 1.00 88.38 113 SER A C 1
ATOM 931 O O . SER A 1 113 ? -18.616 0.380 -3.109 1.00 88.38 113 SER A O 1
ATOM 933 N N . SER A 1 114 ? -17.157 -0.156 -1.481 1.00 89.31 114 SER A N 1
ATOM 934 C CA . SER A 1 114 ? -16.275 -0.965 -2.325 1.00 89.31 114 SER A CA 1
ATOM 935 C C . SER A 1 114 ? -15.656 -2.117 -1.533 1.00 89.31 114 SER A C 1
ATOM 937 O O . SER A 1 114 ? -15.178 -1.935 -0.412 1.00 89.31 114 SER A O 1
ATOM 939 N N . GLU A 1 115 ? -15.654 -3.308 -2.128 1.00 93.38 115 GLU A N 1
ATOM 940 C CA . GLU A 1 115 ? -14.938 -4.484 -1.627 1.00 93.38 115 GLU A CA 1
ATOM 941 C C . GLU A 1 115 ? -13.586 -4.592 -2.334 1.00 93.38 115 GLU A C 1
ATOM 943 O O . GLU A 1 115 ? -13.510 -4.597 -3.574 1.00 93.38 115 GLU A O 1
ATOM 948 N N . VAL A 1 116 ? -12.515 -4.662 -1.543 1.00 94.56 116 VAL A N 1
ATOM 949 C CA . VAL A 1 116 ? -11.135 -4.611 -2.039 1.00 94.56 116 VAL A CA 1
ATOM 950 C C . VAL A 1 116 ? -10.272 -5.670 -1.367 1.00 94.56 116 VAL A C 1
ATOM 952 O O . VAL A 1 116 ? -10.477 -6.016 -0.212 1.00 94.56 116 VAL A O 1
ATOM 955 N N . ASP A 1 117 ? -9.254 -6.158 -2.069 1.00 94.38 117 ASP A N 1
ATOM 956 C CA . ASP A 1 117 ? -8.306 -7.108 -1.482 1.00 94.38 117 ASP A CA 1
ATOM 957 C C . ASP A 1 117 ? -7.425 -6.405 -0.437 1.00 94.38 117 ASP A C 1
ATOM 959 O O . ASP A 1 117 ? -7.139 -6.935 0.636 1.00 94.38 117 ASP A O 1
ATOM 963 N N . TYR A 1 118 ? -7.003 -5.172 -0.735 1.00 93.75 118 TYR A N 1
ATOM 964 C CA . TYR A 1 118 ? -6.070 -4.436 0.112 1.00 93.75 118 TYR A CA 1
ATOM 965 C C . TYR A 1 118 ? -6.465 -2.974 0.297 1.00 93.75 118 TYR A C 1
ATOM 967 O O . TYR A 1 118 ? -6.764 -2.266 -0.664 1.00 93.75 118 TYR A O 1
ATOM 975 N N . LEU A 1 119 ? -6.369 -2.493 1.534 1.00 93.56 119 LEU A N 1
ATOM 976 C CA . LEU A 1 119 ? -6.440 -1.072 1.867 1.00 93.56 119 LEU A CA 1
ATOM 977 C C . LEU A 1 119 ? -5.054 -0.563 2.270 1.00 93.56 119 LEU A C 1
ATOM 979 O O . LEU A 1 119 ? -4.495 -1.002 3.273 1.00 93.56 119 LEU A O 1
ATOM 983 N N . LEU A 1 120 ? -4.510 0.391 1.517 1.00 90.94 120 LEU A N 1
ATOM 984 C CA . LEU A 1 120 ? -3.255 1.075 1.826 1.00 90.94 120 LEU A CA 1
ATOM 985 C C . LEU A 1 120 ? -3.542 2.401 2.528 1.00 90.94 120 LEU A C 1
ATOM 987 O O . LEU A 1 120 ? -4.081 3.320 1.917 1.00 90.94 120 LEU A O 1
ATOM 991 N N . VAL A 1 121 ? -3.156 2.530 3.796 1.00 90.44 121 VAL A N 1
ATOM 992 C CA . VAL A 1 121 ? -3.360 3.754 4.583 1.00 90.44 121 VAL A CA 1
ATOM 993 C C . VAL A 1 121 ? -2.063 4.550 4.638 1.00 90.44 121 VAL A C 1
ATOM 995 O O . VAL A 1 121 ? -1.086 4.132 5.259 1.00 90.44 121 VAL A O 1
ATOM 998 N N . GLY A 1 122 ? -2.062 5.716 3.998 1.00 85.19 122 GLY A N 1
ATOM 999 C CA . GLY A 1 122 ? -0.918 6.614 3.902 1.00 85.19 122 GLY A CA 1
ATOM 1000 C C . GLY A 1 122 ? -1.049 7.898 4.721 1.00 85.19 122 GLY A C 1
ATOM 1001 O O . GLY A 1 122 ? -2.035 8.158 5.416 1.00 85.19 122 GLY A O 1
ATOM 1002 N N . LYS A 1 123 ? -0.014 8.735 4.624 1.00 79.44 123 LYS A N 1
ATOM 1003 C CA . LYS A 1 123 ? 0.053 10.044 5.282 1.00 79.44 123 LYS A CA 1
ATOM 1004 C C . LYS A 1 123 ? -1.105 10.960 4.884 1.00 79.44 123 LYS A C 1
ATOM 1006 O O . LYS A 1 123 ? -1.554 10.977 3.739 1.00 79.44 123 LYS A O 1
ATOM 1011 N N . GLY A 1 124 ? -1.534 11.796 5.829 1.00 75.31 124 GLY A N 1
ATOM 1012 C CA . GLY A 1 124 ? -2.472 12.888 5.563 1.00 75.31 124 GLY A CA 1
ATOM 1013 C C . GLY A 1 124 ? -3.939 12.465 5.468 1.00 75.31 124 GLY A C 1
ATOM 1014 O O . GLY A 1 124 ? -4.791 13.343 5.356 1.00 75.31 124 GLY A O 1
ATOM 1015 N N . ASN A 1 125 ? -4.248 11.168 5.584 1.00 81.88 125 ASN A N 1
ATOM 1016 C CA . ASN A 1 125 ? -5.621 10.701 5.752 1.00 81.88 125 ASN A CA 1
ATOM 1017 C C . ASN A 1 125 ? -6.247 11.330 7.010 1.00 81.88 125 ASN A C 1
ATOM 1019 O O . ASN A 1 125 ? -5.695 11.195 8.104 1.00 81.88 125 ASN A O 1
ATOM 1023 N N . LYS A 1 126 ? -7.398 11.993 6.874 1.00 81.81 126 LYS A N 1
ATOM 1024 C CA . LYS A 1 126 ? -8.164 12.563 7.998 1.00 81.81 126 LYS A CA 1
ATOM 1025 C C . LYS A 1 126 ? -9.390 11.738 8.391 1.00 81.81 126 LYS A C 1
ATOM 1027 O O . LYS A 1 126 ? -9.986 12.019 9.428 1.00 81.81 126 LYS A O 1
ATOM 1032 N N . CYS A 1 127 ? -9.770 10.744 7.593 1.00 85.06 127 CYS A N 1
ATOM 1033 C CA . CYS A 1 127 ? -10.944 9.925 7.856 1.00 85.06 127 CYS A CA 1
ATOM 1034 C C . CYS A 1 127 ? -10.714 9.038 9.086 1.00 85.06 127 CYS A C 1
ATOM 1036 O O . CYS A 1 127 ? -9.629 8.474 9.269 1.00 85.06 127 CYS A O 1
ATOM 1038 N N . LYS A 1 128 ? -11.753 8.905 9.919 1.00 89.56 128 LYS A N 1
ATOM 1039 C CA . LYS A 1 128 ? -11.771 7.940 11.025 1.00 89.56 128 LYS A CA 1
ATOM 1040 C C . LYS A 1 128 ? -11.739 6.525 10.447 1.00 89.56 128 LYS A C 1
ATOM 1042 O O . LYS A 1 128 ? -12.454 6.260 9.486 1.00 89.56 128 LYS A O 1
ATOM 1047 N N . ALA A 1 129 ? -10.952 5.629 11.042 1.00 91.88 129 ALA A N 1
ATOM 1048 C CA . ALA A 1 129 ? -10.830 4.249 10.570 1.00 91.88 129 ALA A CA 1
ATOM 1049 C C . ALA A 1 129 ? -12.195 3.544 10.498 1.00 91.88 129 ALA A C 1
ATOM 1051 O O . ALA A 1 129 ? -12.519 2.960 9.472 1.00 91.88 129 ALA A O 1
ATOM 1052 N N . SER A 1 130 ? -13.032 3.698 11.530 1.00 91.88 130 SER A N 1
ATOM 1053 C CA . SER A 1 130 ? -14.393 3.145 11.557 1.00 91.88 130 SER A CA 1
ATOM 1054 C C . SER A 1 130 ? -15.267 3.633 10.400 1.00 91.88 130 SER A C 1
ATOM 1056 O O . SER A 1 130 ? -15.915 2.823 9.753 1.00 91.88 130 SER A O 1
ATOM 1058 N N . PHE A 1 131 ? -15.229 4.934 10.095 1.00 91.31 131 PHE A N 1
ATOM 1059 C CA . PHE A 1 131 ? -15.955 5.497 8.955 1.00 91.31 131 PHE A CA 1
ATOM 1060 C C . PHE A 1 131 ? -15.448 4.922 7.633 1.00 91.31 131 PHE A C 1
ATOM 1062 O O . PHE A 1 131 ? -16.240 4.606 6.764 1.00 91.31 131 PHE A O 1
ATOM 1069 N N . VAL A 1 132 ? -14.136 4.745 7.465 1.00 92.12 132 VAL A N 1
ATOM 1070 C CA . VAL A 1 132 ? -13.613 4.147 6.229 1.00 92.12 132 VAL A CA 1
ATOM 1071 C C . VAL A 1 132 ? -14.075 2.702 6.081 1.00 92.12 132 VAL A C 1
ATOM 1073 O O . VAL A 1 132 ? -14.505 2.330 4.997 1.00 92.12 132 VAL A O 1
ATOM 1076 N N . LEU A 1 133 ? -14.005 1.913 7.155 1.00 93.50 133 LEU A N 1
ATOM 1077 C CA . LEU A 1 133 ? -14.337 0.486 7.136 1.00 93.50 133 LEU A CA 1
ATOM 1078 C C . LEU A 1 133 ? -15.839 0.197 6.973 1.00 93.50 133 LEU A C 1
ATOM 1080 O O . LEU A 1 133 ? -16.210 -0.920 6.629 1.00 93.50 133 LEU A O 1
ATOM 1084 N N . GLU A 1 134 ? -16.701 1.195 7.171 1.00 92.25 134 GLU A N 1
ATOM 1085 C CA . GLU A 1 134 ? -18.130 1.104 6.850 1.00 92.25 134 GLU A CA 1
ATOM 1086 C C . GLU A 1 134 ? -18.372 1.036 5.330 1.00 92.25 134 GLU A C 1
ATOM 1088 O O . GLU A 1 134 ? -19.237 0.292 4.865 1.00 92.25 134 GLU A O 1
ATOM 1093 N N . TYR A 1 135 ? -17.578 1.776 4.549 1.00 92.00 135 TYR A N 1
ATOM 1094 C CA . TYR A 1 135 ? -17.745 1.890 3.096 1.00 92.00 135 TYR A CA 1
ATOM 1095 C C . TYR A 1 135 ? -16.773 0.987 2.341 1.00 92.00 135 TYR A C 1
ATOM 1097 O O . TYR A 1 135 ? -17.168 0.273 1.420 1.00 92.00 135 TYR A O 1
ATOM 1105 N N . ILE A 1 136 ? -15.506 1.003 2.742 1.00 93.56 136 ILE A N 1
ATOM 1106 C CA . ILE A 1 136 ? -14.437 0.227 2.127 1.00 93.56 136 ILE A CA 1
ATOM 1107 C C . ILE A 1 136 ? -14.227 -1.026 2.962 1.00 93.56 136 ILE A C 1
ATOM 1109 O O . ILE A 1 136 ? -13.812 -0.937 4.116 1.00 93.56 136 ILE A O 1
ATOM 1113 N N . LYS A 1 137 ? -14.481 -2.189 2.367 1.00 94.44 137 LYS A N 1
ATOM 1114 C CA . LYS A 1 137 ? -14.376 -3.498 3.018 1.00 94.44 137 LYS A CA 1
ATOM 1115 C C . LYS A 1 137 ? -13.132 -4.230 2.504 1.00 94.44 137 LYS A C 1
ATOM 1117 O O . LYS A 1 137 ? -13.218 -4.884 1.464 1.00 94.44 137 LYS A O 1
ATOM 1122 N N . PRO A 1 138 ? -11.964 -4.056 3.154 1.00 96.81 138 PRO A N 1
ATOM 1123 C CA . PRO A 1 138 ? -10.737 -4.719 2.744 1.00 96.81 138 PRO A CA 1
ATOM 1124 C C . PRO A 1 138 ? -10.567 -6.106 3.369 1.00 96.81 138 PRO A C 1
ATOM 1126 O O . PRO A 1 138 ? -10.837 -6.279 4.557 1.00 96.81 138 PRO A O 1
ATOM 1129 N N . ASP A 1 139 ? -9.970 -7.036 2.623 1.00 96.31 139 ASP A N 1
ATOM 1130 C CA . ASP A 1 139 ? -9.500 -8.310 3.188 1.00 96.31 139 ASP A CA 1
ATOM 1131 C C . ASP A 1 139 ? -8.243 -8.128 4.050 1.00 96.31 139 ASP A C 1
ATOM 1133 O O . ASP A 1 139 ? -7.970 -8.912 4.957 1.00 96.31 139 ASP A O 1
ATOM 1137 N N . THR A 1 140 ? -7.412 -7.121 3.764 1.00 94.94 140 THR A N 1
ATOM 1138 C CA . THR A 1 140 ? -6.200 -6.820 4.540 1.00 94.94 140 THR A CA 1
ATOM 1139 C C . THR A 1 140 ? -5.854 -5.332 4.496 1.00 94.94 140 THR A C 1
ATOM 1141 O O . THR A 1 140 ? -5.961 -4.670 3.462 1.00 94.94 140 THR A O 1
ATOM 1144 N N . ILE A 1 141 ? -5.384 -4.796 5.623 1.00 94.81 141 ILE A N 1
ATOM 1145 C CA . ILE A 1 141 ? -4.986 -3.394 5.775 1.00 94.81 141 ILE A CA 1
ATOM 1146 C C . ILE A 1 141 ? -3.463 -3.295 5.869 1.00 94.81 141 ILE A C 1
ATOM 1148 O O . ILE A 1 141 ? -2.826 -3.985 6.661 1.00 94.81 141 ILE A O 1
ATOM 1152 N N . PHE A 1 142 ? -2.879 -2.372 5.114 1.00 91.62 142 PHE A N 1
ATOM 1153 C CA . PHE A 1 142 ? -1.476 -1.986 5.209 1.00 91.62 142 PHE A CA 1
ATOM 1154 C C . PHE A 1 142 ? -1.361 -0.578 5.786 1.00 91.62 142 PHE A C 1
ATOM 1156 O O . PHE A 1 142 ? -1.820 0.393 5.179 1.00 91.62 142 PHE A O 1
ATOM 1163 N N . LEU A 1 143 ? -0.711 -0.454 6.944 1.00 89.75 143 LEU A N 1
ATOM 1164 C CA . LEU A 1 143 ? -0.344 0.842 7.506 1.00 89.75 143 LEU A CA 1
ATOM 1165 C C . LEU A 1 143 ? 1.046 1.230 7.023 1.00 89.75 143 LEU A C 1
ATOM 1167 O O . LEU A 1 143 ? 2.036 0.571 7.347 1.00 89.75 143 LEU A O 1
ATOM 1171 N N . LEU A 1 144 ? 1.114 2.325 6.270 1.00 85.38 144 LEU A N 1
ATOM 1172 C CA . LEU A 1 144 ? 2.381 2.850 5.787 1.00 85.38 144 LEU A CA 1
ATOM 1173 C C . LEU A 1 144 ? 3.111 3.586 6.920 1.00 85.38 144 LEU A C 1
ATOM 1175 O O . LEU A 1 144 ? 2.487 4.198 7.797 1.00 85.38 144 LEU A O 1
ATOM 1179 N N . SER A 1 145 ? 4.446 3.599 6.898 1.00 78.31 145 SER A N 1
ATOM 1180 C CA . SER A 1 145 ? 5.248 4.198 7.983 1.00 78.31 145 SER A CA 1
ATOM 1181 C C . SER A 1 145 ? 4.940 5.682 8.186 1.00 78.31 145 SER A C 1
ATOM 1183 O O . SER A 1 145 ? 5.005 6.194 9.305 1.00 78.31 145 SER A O 1
ATOM 1185 N N . SER A 1 146 ? 4.516 6.331 7.103 1.00 78.19 146 SER A N 1
ATOM 1186 C CA . SER A 1 146 ? 4.148 7.739 7.016 1.00 78.19 146 SER A CA 1
ATOM 1187 C C . SER A 1 146 ? 2.864 8.144 7.768 1.00 78.19 146 SER A C 1
ATOM 1189 O O . SER A 1 146 ? 2.616 9.343 7.916 1.00 78.19 146 SER A O 1
ATOM 1191 N N . VAL A 1 147 ? 2.062 7.188 8.256 1.00 85.38 147 VAL A N 1
ATOM 1192 C CA . VAL A 1 147 ? 0.866 7.449 9.082 1.00 85.38 147 VAL A CA 1
ATOM 1193 C C . VAL A 1 147 ? 1.273 7.914 10.487 1.00 85.38 147 VAL A C 1
ATOM 1195 O O . VAL A 1 147 ? 2.219 7.389 11.078 1.00 85.38 147 VAL A O 1
ATOM 1198 N N . GLU A 1 148 ? 0.564 8.893 11.060 1.00 85.50 148 GLU A N 1
ATOM 1199 C CA . GLU A 1 148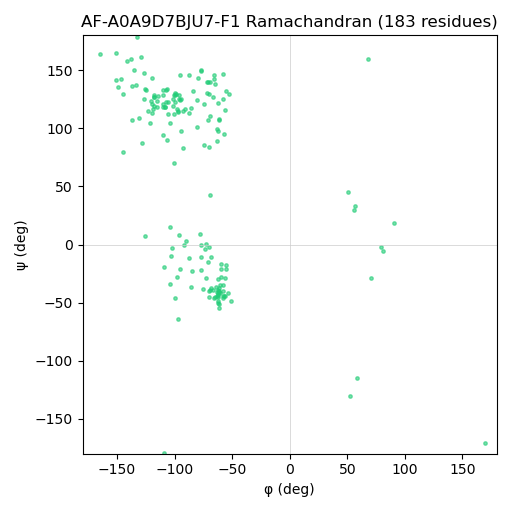 ? 0.858 9.366 12.416 1.00 85.50 148 GLU A CA 1
ATOM 1200 C C . GLU A 1 148 ? 0.585 8.284 13.477 1.00 85.50 148 GLU A C 1
ATOM 1202 O O . GLU A 1 148 ? -0.409 7.562 13.392 1.00 85.50 148 GLU A O 1
ATOM 1207 N N . LYS A 1 149 ? 1.432 8.200 14.516 1.00 86.25 149 LYS A N 1
ATOM 1208 C CA . LYS A 1 149 ? 1.371 7.139 15.544 1.00 86.25 149 LYS A CA 1
ATOM 1209 C C . LYS A 1 149 ? -0.027 6.961 16.154 1.00 86.25 149 LYS A C 1
ATOM 1211 O O . LYS A 1 149 ? -0.544 5.852 16.166 1.00 86.25 149 LYS A O 1
ATOM 1216 N N . TYR A 1 150 ? -0.664 8.054 16.577 1.00 86.25 150 TYR A N 1
ATOM 1217 C CA . TYR A 1 150 ? -2.003 8.009 17.180 1.00 86.25 150 TYR A CA 1
ATOM 1218 C C . TYR A 1 150 ? -3.080 7.481 16.213 1.00 86.25 150 TYR A C 1
ATOM 1220 O O . TYR A 1 150 ? -4.053 6.864 16.636 1.00 86.25 150 TYR A O 1
ATOM 1228 N N . LYS A 1 151 ? -2.916 7.691 14.897 1.00 88.50 151 LYS A N 1
ATOM 1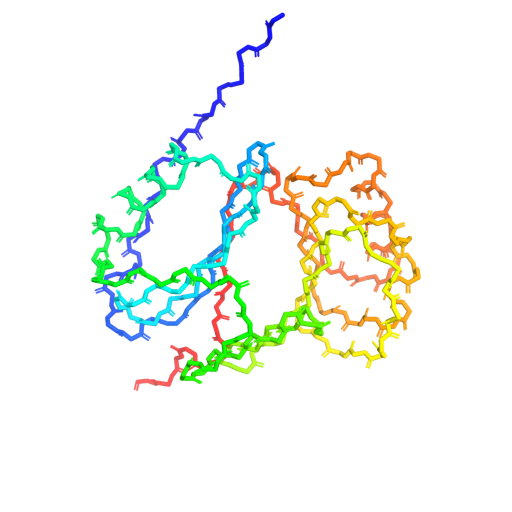229 C CA . LYS A 1 151 ? -3.825 7.111 13.902 1.00 88.50 151 LYS A CA 1
ATOM 1230 C C . LYS A 1 151 ? -3.561 5.630 13.711 1.00 88.50 151 LYS A C 1
ATOM 1232 O O . LYS A 1 151 ? -4.522 4.887 13.563 1.00 88.50 151 LYS A O 1
ATOM 1237 N N . LYS A 1 152 ? -2.297 5.195 13.723 1.00 90.06 152 LYS A N 1
ATOM 1238 C CA . LYS A 1 152 ? -1.965 3.765 13.636 1.00 90.06 152 LYS A CA 1
ATOM 1239 C C . LYS A 1 152 ? -2.640 2.977 14.753 1.00 90.06 152 LYS A C 1
ATOM 1241 O O . LYS A 1 152 ? -3.271 1.971 14.462 1.00 90.06 152 LYS A O 1
ATOM 1246 N N . GLU A 1 153 ? -2.602 3.491 15.981 1.00 91.62 153 GLU A N 1
ATOM 1247 C CA . GLU A 1 153 ? -3.297 2.892 17.129 1.00 91.62 153 GLU A CA 1
ATOM 1248 C C . GLU A 1 153 ? -4.812 2.780 16.874 1.00 91.62 153 GLU A C 1
ATOM 1250 O O . GLU A 1 153 ? -5.392 1.709 17.042 1.00 91.62 153 GLU A O 1
ATOM 1255 N N . SER A 1 154 ? -5.452 3.843 16.368 1.00 93.00 154 SER A N 1
ATOM 1256 C CA . SER A 1 154 ? -6.875 3.801 15.992 1.00 93.00 154 SER A CA 1
ATOM 1257 C C . SER A 1 154 ? -7.176 2.763 14.904 1.00 93.00 154 SER A C 1
ATOM 1259 O O . SER A 1 154 ? -8.173 2.052 15.006 1.00 93.00 154 SER A O 1
ATOM 1261 N N . TRP A 1 155 ? -6.330 2.651 13.879 1.00 95.00 155 TRP A N 1
ATOM 1262 C CA . TRP A 1 155 ? -6.485 1.648 12.824 1.00 95.00 155 TRP A CA 1
ATOM 1263 C C . TRP A 1 155 ? -6.283 0.223 13.337 1.00 95.00 155 TRP A C 1
ATOM 1265 O O . TRP A 1 155 ? -7.030 -0.666 12.945 1.00 95.00 155 TRP A O 1
ATOM 1275 N N . GLN A 1 156 ? -5.316 0.005 14.228 1.00 94.69 156 GLN A N 1
ATOM 1276 C CA . GLN A 1 156 ? -5.067 -1.290 14.865 1.00 94.69 156 GLN A CA 1
ATOM 1277 C C . GLN A 1 156 ? -6.263 -1.748 15.703 1.00 94.69 156 GLN A C 1
ATOM 1279 O O . GLN A 1 156 ? -6.655 -2.911 15.615 1.00 94.69 156 GLN A O 1
ATOM 1284 N N . ILE A 1 157 ? -6.866 -0.839 16.477 1.00 95.06 157 ILE A N 1
ATOM 1285 C CA . ILE A 1 157 ? -8.075 -1.125 17.259 1.00 95.06 157 ILE A CA 1
ATOM 1286 C C . ILE A 1 157 ? -9.226 -1.506 16.324 1.00 95.06 157 ILE A C 1
ATOM 1288 O O . ILE A 1 157 ? -9.762 -2.606 16.449 1.00 95.06 157 ILE A O 1
ATOM 1292 N N . CYS A 1 158 ? -9.549 -0.661 15.338 1.00 95.44 158 CYS A N 1
ATOM 1293 C CA . CYS A 1 158 ? -10.656 -0.938 14.422 1.00 95.44 158 CYS A CA 1
ATOM 1294 C C . CYS A 1 158 ? -10.436 -2.221 13.606 1.00 95.44 158 CYS A C 1
ATOM 1296 O O . CYS A 1 158 ? -11.371 -2.996 13.431 1.00 95.44 158 CYS A O 1
ATOM 1298 N N . ALA A 1 159 ? -9.217 -2.488 13.131 1.00 96.12 159 ALA A N 1
ATOM 1299 C CA . ALA A 1 159 ? -8.912 -3.720 12.407 1.00 96.12 159 ALA A CA 1
ATOM 1300 C C . ALA A 1 159 ? -9.132 -4.961 13.285 1.00 96.12 159 ALA A C 1
ATOM 1302 O O . ALA A 1 159 ? -9.737 -5.931 12.836 1.00 96.12 159 ALA A O 1
ATOM 1303 N N . LYS A 1 160 ? -8.717 -4.908 14.559 1.00 96.25 160 LYS A N 1
ATOM 1304 C CA . LYS A 1 160 ? -8.940 -5.993 15.523 1.00 96.25 160 LYS A CA 1
ATOM 1305 C C . LYS A 1 160 ? -10.428 -6.227 15.793 1.00 96.25 160 LYS A C 1
ATOM 1307 O O . LYS A 1 160 ? -10.858 -7.375 15.807 1.00 96.25 160 LYS A O 1
ATOM 1312 N N . GLU A 1 161 ? -11.201 -5.161 15.990 1.00 96.31 161 GLU A N 1
ATOM 1313 C CA . GLU A 1 161 ? -12.654 -5.235 16.215 1.00 96.31 161 GLU A CA 1
ATOM 1314 C C . GLU A 1 161 ? -13.396 -5.851 15.022 1.00 96.31 161 GLU A C 1
ATOM 1316 O O . GLU A 1 161 ? -14.317 -6.641 15.210 1.00 96.31 161 GLU A O 1
ATOM 1321 N N . ASN A 1 162 ? -12.953 -5.541 13.801 1.00 95.75 162 ASN A N 1
ATOM 1322 C CA . ASN A 1 162 ? -13.541 -6.052 12.561 1.00 95.75 162 ASN A CA 1
ATOM 1323 C C . ASN A 1 162 ? -12.909 -7.371 12.080 1.00 95.75 162 ASN A C 1
ATOM 1325 O O . ASN A 1 162 ? -13.279 -7.869 11.023 1.00 95.75 162 ASN A O 1
ATOM 1329 N N . GLN A 1 163 ? -11.964 -7.943 12.837 1.00 96.50 163 GLN A N 1
ATOM 1330 C CA . GLN A 1 163 ? -11.233 -9.170 12.486 1.00 96.50 163 GLN A CA 1
ATOM 1331 C C . GLN A 1 163 ? -10.501 -9.094 11.132 1.00 96.50 163 GLN A C 1
ATOM 1333 O O . GLN A 1 163 ? -10.338 -10.100 10.443 1.00 96.50 163 GLN A O 1
ATOM 1338 N N . ILE A 1 164 ? -10.020 -7.905 10.763 1.00 96.88 164 ILE A N 1
ATOM 1339 C CA . ILE A 1 164 ? -9.292 -7.672 9.515 1.00 96.88 164 ILE A CA 1
ATOM 1340 C C . ILE A 1 164 ? -7.783 -7.788 9.784 1.00 96.88 164 ILE A C 1
ATOM 1342 O O . ILE A 1 164 ? -7.261 -7.076 10.650 1.00 96.88 164 ILE A O 1
ATOM 1346 N N . PRO A 1 165 ? -7.046 -8.640 9.048 1.00 95.75 165 PRO A N 1
ATOM 1347 C CA . PRO A 1 165 ? -5.590 -8.663 9.080 1.00 95.75 165 PRO A CA 1
ATOM 1348 C C . PRO A 1 165 ? -4.991 -7.276 8.827 1.00 95.75 165 PRO A C 1
ATOM 1350 O O . PRO A 1 165 ? -5.310 -6.612 7.839 1.00 95.75 165 PRO A O 1
ATOM 1353 N N . LEU A 1 166 ? -4.080 -6.850 9.703 1.00 93.62 166 LEU A N 1
ATOM 1354 C CA . LEU A 1 166 ? -3.380 -5.577 9.578 1.00 93.62 166 LEU A CA 1
ATOM 1355 C C . LEU A 1 166 ? -1.870 -5.788 9.594 1.00 93.62 166 LEU A C 1
ATOM 1357 O O . LEU A 1 166 ? -1.328 -6.478 10.458 1.00 93.62 166 LEU A O 1
ATOM 1361 N N . ILE A 1 167 ? -1.189 -5.154 8.646 1.00 90.31 167 ILE A N 1
ATOM 1362 C CA . ILE A 1 167 ? 0.258 -5.208 8.485 1.00 90.31 167 ILE A CA 1
ATOM 1363 C C . ILE A 1 167 ? 0.808 -3.788 8.620 1.00 90.31 167 ILE A C 1
ATOM 1365 O O . ILE A 1 167 ? 0.561 -2.930 7.772 1.00 90.31 167 ILE A O 1
ATOM 1369 N N . ASP A 1 168 ? 1.574 -3.539 9.683 1.00 87.12 168 ASP A N 1
ATOM 1370 C CA . ASP A 1 168 ? 2.312 -2.286 9.856 1.00 87.12 168 ASP A CA 1
ATOM 1371 C C . ASP A 1 168 ? 3.685 -2.386 9.177 1.00 87.12 168 ASP A C 1
ATOM 1373 O O . ASP A 1 168 ? 4.557 -3.163 9.578 1.00 87.12 168 ASP A O 1
ATOM 1377 N N . LEU A 1 169 ? 3.882 -1.598 8.119 1.00 79.88 169 LEU A N 1
ATOM 1378 C CA . LEU A 1 169 ? 5.122 -1.606 7.343 1.00 79.88 169 LEU A CA 1
ATOM 1379 C C . LEU A 1 169 ? 6.270 -0.861 8.027 1.00 79.88 169 LEU A C 1
ATOM 1381 O O . LEU A 1 169 ? 7.422 -1.023 7.624 1.00 79.88 169 LEU A O 1
ATOM 1385 N N . THR A 1 170 ? 5.996 -0.112 9.098 1.00 70.69 170 THR A N 1
ATOM 1386 C CA . THR A 1 170 ? 7.031 0.562 9.899 1.00 70.69 170 THR A CA 1
ATOM 1387 C C . THR A 1 170 ? 8.019 -0.435 10.501 1.00 70.69 170 THR A C 1
ATOM 1389 O O . THR A 1 170 ? 9.203 -0.131 10.608 1.00 70.69 170 THR A O 1
ATOM 1392 N N . GLU A 1 171 ? 7.543 -1.623 10.875 1.00 64.06 171 GLU A N 1
ATOM 1393 C CA . GLU A 1 171 ? 8.359 -2.656 11.521 1.00 64.06 171 GLU A CA 1
ATOM 1394 C C . GLU A 1 171 ? 9.115 -3.532 10.515 1.00 64.06 171 GLU A C 1
ATOM 1396 O O . GLU A 1 171 ? 10.129 -4.138 10.857 1.00 64.06 171 GLU A O 1
ATOM 1401 N N . ARG A 1 172 ? 8.632 -3.611 9.267 1.00 61.25 172 ARG A N 1
ATOM 1402 C CA . ARG A 1 172 ? 9.122 -4.569 8.260 1.00 61.25 172 ARG A CA 1
ATOM 1403 C C . ARG A 1 172 ? 9.925 -3.933 7.127 1.00 61.25 172 ARG A C 1
ATOM 1405 O O . ARG A 1 172 ? 10.655 -4.642 6.440 1.00 61.25 172 ARG A O 1
ATOM 1412 N N . GLY A 1 173 ? 9.798 -2.624 6.908 1.00 62.72 173 GLY A N 1
ATOM 1413 C CA . GLY A 1 173 ? 10.503 -1.870 5.862 1.00 62.72 173 GLY A CA 1
ATOM 1414 C C . GLY A 1 173 ? 10.036 -2.152 4.426 1.00 62.72 173 GLY A C 1
ATOM 1415 O O . GLY A 1 173 ? 10.109 -1.258 3.582 1.00 62.72 173 GLY A O 1
ATOM 1416 N N . PHE A 1 174 ? 9.525 -3.357 4.146 1.00 71.75 174 PHE A N 1
ATOM 1417 C CA . PHE A 1 174 ? 8.907 -3.724 2.874 1.00 71.75 174 PHE A CA 1
ATOM 1418 C C . PHE A 1 174 ? 7.828 -4.807 3.039 1.00 71.75 174 PHE A C 1
ATOM 1420 O O . PHE A 1 174 ? 7.784 -5.527 4.040 1.00 71.75 174 PHE A O 1
ATOM 1427 N N . TYR A 1 175 ? 6.997 -4.972 2.007 1.00 75.44 175 TYR A N 1
ATOM 1428 C CA . TYR A 1 175 ? 6.120 -6.134 1.863 1.00 75.44 175 TYR A CA 1
ATOM 1429 C C . TYR A 1 175 ? 5.929 -6.513 0.390 1.00 75.44 175 TYR A C 1
ATOM 1431 O O . TYR A 1 175 ? 5.845 -5.637 -0.472 1.00 75.44 175 TYR A O 1
ATOM 1439 N N . LYS A 1 176 ? 5.874 -7.823 0.108 1.00 78.06 176 LYS A N 1
ATOM 1440 C CA . LYS A 1 176 ? 5.643 -8.387 -1.232 1.00 78.06 176 LYS A CA 1
ATOM 1441 C C . LYS A 1 176 ? 4.245 -8.993 -1.290 1.00 78.06 176 LYS A C 1
ATOM 1443 O O . LYS A 1 176 ? 3.967 -9.959 -0.584 1.00 78.06 176 LYS A O 1
ATOM 1448 N N . ILE A 1 177 ? 3.403 -8.466 -2.173 1.00 78.56 177 ILE A N 1
ATOM 1449 C CA . ILE A 1 177 ? 2.088 -9.030 -2.486 1.00 78.56 177 ILE A CA 1
ATOM 1450 C C . ILE A 1 177 ? 2.211 -9.831 -3.785 1.00 78.56 177 ILE A C 1
ATOM 1452 O O . ILE A 1 177 ? 2.757 -9.348 -4.783 1.00 78.56 177 ILE A O 1
ATOM 1456 N N . LYS A 1 178 ? 1.717 -11.071 -3.773 1.00 72.94 178 LYS A N 1
ATOM 1457 C CA . LYS A 1 178 ? 1.656 -11.926 -4.966 1.00 72.94 178 LYS A CA 1
ATOM 1458 C C . LYS A 1 178 ? 0.390 -11.597 -5.760 1.00 72.94 178 LYS A C 1
ATOM 1460 O O . LYS A 1 178 ? -0.683 -11.538 -5.173 1.00 72.94 178 LYS A O 1
ATOM 1465 N N . ALA A 1 179 ? 0.505 -11.414 -7.076 1.00 69.31 179 ALA A N 1
ATOM 1466 C CA . ALA A 1 179 ? -0.662 -11.252 -7.946 1.00 69.31 179 ALA A CA 1
ATOM 1467 C C . ALA A 1 179 ? -1.512 -12.535 -8.000 1.00 69.31 179 ALA A C 1
ATOM 1469 O O . ALA A 1 179 ? -0.955 -13.635 -7.986 1.00 69.31 179 ALA A O 1
ATOM 1470 N N . LYS A 1 180 ? -2.842 -12.388 -8.119 1.00 68.88 180 LYS A N 1
ATOM 1471 C CA . LYS A 1 180 ? -3.796 -13.515 -8.184 1.00 68.88 180 LYS A CA 1
ATOM 1472 C C . LYS A 1 180 ? -3.504 -14.479 -9.339 1.00 68.88 180 LYS A C 1
ATOM 1474 O O . LYS A 1 180 ? -3.647 -15.681 -9.178 1.00 68.88 180 LYS A O 1
ATOM 1479 N N . GLU A 1 181 ? -3.035 -13.966 -10.474 1.00 62.06 181 GLU A N 1
ATOM 1480 C CA . GLU A 1 181 ? -2.805 -14.756 -11.696 1.00 62.06 181 GLU A CA 1
ATOM 1481 C C . GLU A 1 181 ? -1.351 -15.241 -11.880 1.00 62.06 181 GLU A C 1
ATOM 1483 O O . GLU A 1 181 ? -0.996 -15.733 -12.946 1.00 62.06 181 GLU A O 1
ATOM 1488 N N . ALA A 1 182 ? -0.464 -15.071 -10.892 1.00 53.22 182 ALA A N 1
ATOM 1489 C CA . ALA A 1 182 ? 0.984 -15.156 -11.131 1.00 53.22 182 ALA A CA 1
ATOM 1490 C C . ALA A 1 182 ? 1.566 -16.567 -11.375 1.00 53.22 182 ALA A C 1
ATOM 1492 O O . ALA A 1 182 ? 2.762 -16.659 -11.634 1.00 53.22 182 ALA A O 1
ATOM 1493 N N . TRP A 1 183 ? 0.780 -17.647 -11.292 1.00 46.81 183 TRP A N 1
ATOM 1494 C CA . TRP A 1 183 ? 1.276 -19.018 -11.493 1.00 46.81 183 TRP A CA 1
ATOM 1495 C C . TRP A 1 183 ? 0.219 -19.883 -12.186 1.00 46.81 183 TRP A C 1
ATOM 1497 O O . TRP A 1 183 ? -0.505 -20.640 -11.547 1.00 46.81 183 TRP A O 1
ATOM 1507 N N . SER A 1 184 ? 0.117 -19.744 -13.506 1.00 33.75 184 SER A N 1
ATOM 1508 C CA . SER A 1 184 ? -0.322 -20.847 -14.367 1.00 33.75 184 SER A CA 1
ATOM 1509 C C . SER A 1 184 ? 0.952 -21.442 -14.968 1.00 33.75 184 SER A C 1
ATOM 1511 O O . SER A 1 184 ? 1.747 -20.678 -15.510 1.00 33.75 184 SER A O 1
ATOM 1513 N N . ASN A 1 185 ? 1.144 -22.745 -14.738 1.00 31.83 185 ASN A N 1
ATOM 1514 C CA . ASN A 1 185 ? 2.356 -23.558 -14.942 1.00 31.83 185 ASN A CA 1
ATOM 1515 C C . ASN A 1 185 ? 3.231 -23.227 -16.157 1.00 31.83 185 ASN A C 1
ATOM 1517 O O . ASN A 1 185 ? 2.668 -23.058 -17.261 1.00 31.83 185 ASN A O 1
#

Radius of gyration: 16.3 Å; Cα contacts (8 Å, |Δi|>4): 338; chains: 1; bounding box: 40×39×38 Å